Protein AF-A0A2A5DDW7-F1 (afdb_monomer)

Solvent-accessible surface area (backbone atoms only — not comparable to full-atom values): 18121 Å² total; per-residue (Å²): 129,94,77,64,50,71,86,30,52,51,72,43,66,46,56,64,68,52,56,53,50,48,27,57,72,72,72,47,69,81,71,49,68,63,53,46,51,47,36,28,59,18,16,16,24,54,32,70,55,28,31,41,76,41,84,50,100,90,48,75,48,80,44,41,38,48,34,34,64,46,66,84,38,99,85,59,53,62,65,65,48,51,67,64,24,67,91,66,29,70,90,70,63,48,72,59,51,44,78,43,28,32,33,82,86,64,24,35,32,27,36,31,64,37,91,78,62,56,32,22,24,30,43,29,50,65,84,58,85,77,93,73,89,83,91,81,91,58,55,65,92,73,40,95,42,58,41,83,69,26,79,27,53,60,59,44,62,70,62,49,41,67,57,57,62,58,76,77,34,64,54,65,60,36,38,65,69,56,41,49,70,61,52,50,51,41,44,68,62,47,47,59,48,64,44,58,51,100,84,67,43,31,52,39,30,50,16,16,44,54,44,21,54,70,49,47,52,49,34,52,76,62,66,31,68,29,79,68,14,52,57,34,1,50,76,60,58,19,52,69,23,30,43,51,38,59,78,64,64,53,46,89,74,79,68,30,101,45,79,63,33,42,54,58,34,55,29,30,54,54,53,31,47,70,49,41,52,50,41,50,77,71,66,49,71,58,61,52,47,28,76,78,31,31,9,26,58,55,44,40,64,98,47,81,90,33,48,64,42,53,48,53,41,49,76,74,66,37,47,82,37,47,71,80,62,130

Nearest PDB structures (foldseek):
  7z7e-assembly1_B  TM=8.060E-01  e=3.852E-07  synthetic construct
  7b4t-assembly1_A  TM=7.775E-01  e=1.004E-06  synthetic construct
  7tts-assembly1_D  TM=4.498E-01  e=1.413E-04  Homo sapiens
  7e4t-assembly1_A  TM=6.583E-01  e=2.499E-03  Homo sapiens
  8wpn-assembly1_A  TM=6.272E-01  e=2.636E-03  Homo sapiens

Sequence (326 aa):
MYEMAESNISHGSIKESGVNKLASKLKLPKFPNEYTQFLVETNGGIPKNVQFVVELPNEKYEGEIMELFGVLHPEDYSTLKEQNHPEYILDLVPENFLIIGVDGVGSRICINLNKAGYGNIYYSDHEMDVDREDQTSFKIADFDNVFLIADSFKDFFTSLTFYELFKKFPINTICENGDVEKLEKLLEDGLSPNAKDDSASTLAHICASENQIELLALLKKYNASFDGALYNAIYSGCEEAGLYILKNNLEKDLHGPYEGSTWLHMVADKNLVKMGQYLIENGADINEVCEDGLSPLATVDDIEECKEFEALLIKHGAKLINTNWP

pLDDT: mean 81.17, std 15.15, range [37.81, 98.44]

Mean predicted aligned error: 14.38 Å

Radius of gyration: 26.24 Å; Cα contacts (8 Å, |Δi|>4): 567; chains: 1; bounding box: 71×33×78 Å

Structure (mmCIF, N/CA/C/O backbone):
data_AF-A0A2A5DDW7-F1
#
_entry.id   AF-A0A2A5DDW7-F1
#
loop_
_atom_site.group_PDB
_atom_site.id
_atom_site.type_symbol
_atom_site.label_atom_id
_atom_site.label_alt_id
_atom_site.label_comp_id
_atom_site.label_asym_id
_atom_site.label_entity_id
_atom_site.label_seq_id
_atom_site.pdbx_PDB_ins_code
_atom_site.Cartn_x
_atom_site.Cartn_y
_atom_site.Cartn_z
_atom_site.occupancy
_atom_site.B_iso_or_equiv
_atom_site.auth_seq_id
_atom_site.auth_comp_id
_atom_site.auth_asym_id
_atom_site.auth_atom_id
_atom_site.pdbx_PDB_model_num
ATOM 1 N N . MET A 1 1 ? -6.400 -10.790 14.338 1.00 39.84 1 MET A N 1
ATOM 2 C CA . MET A 1 1 ? -6.044 -10.450 15.723 1.00 39.84 1 MET A CA 1
ATOM 3 C C . MET A 1 1 ? -5.874 -8.952 15.741 1.00 39.84 1 MET A C 1
ATOM 5 O O . MET A 1 1 ? -5.108 -8.463 14.918 1.00 39.84 1 MET A O 1
ATOM 9 N N . TYR A 1 2 ? -6.640 -8.236 16.562 1.00 43.19 2 TYR A N 1
ATOM 10 C CA . TYR A 1 2 ? -6.475 -6.797 16.765 1.00 43.19 2 TYR A CA 1
ATOM 11 C C . TYR A 1 2 ? -5.273 -6.591 17.704 1.00 43.19 2 TYR A C 1
ATOM 13 O O . TYR A 1 2 ? -5.417 -6.108 18.823 1.00 43.19 2 TYR A O 1
ATOM 21 N N . GLU A 1 3 ? -4.093 -7.073 17.289 1.00 37.81 3 GLU A N 1
ATOM 22 C CA . GLU A 1 3 ? -2.870 -7.048 18.095 1.00 37.81 3 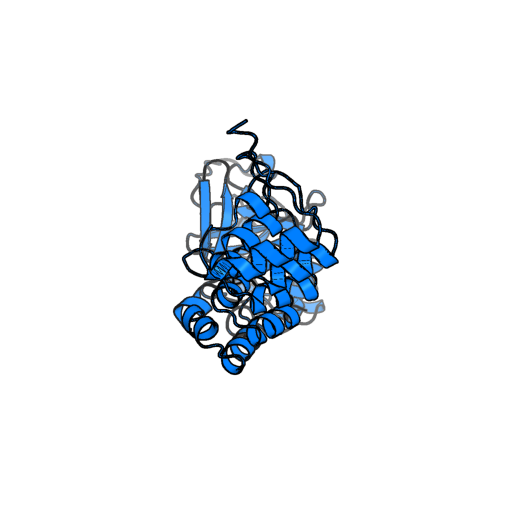GLU A CA 1
ATOM 23 C C . 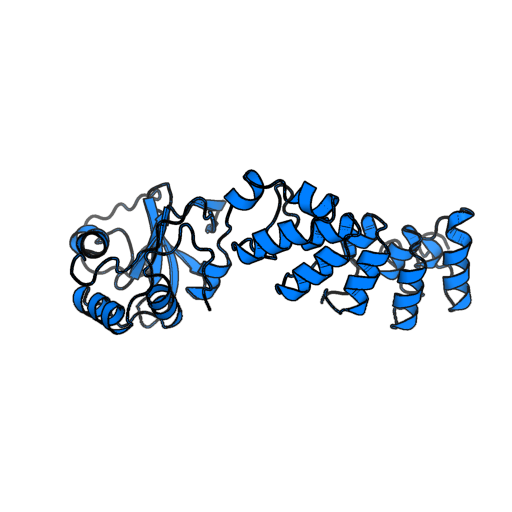GLU A 1 3 ? -2.450 -5.600 18.362 1.00 37.81 3 GLU A C 1
ATOM 25 O O . GLU A 1 3 ? -1.895 -4.914 17.512 1.00 37.81 3 GLU A O 1
ATOM 30 N N . MET A 1 4 ? -2.822 -5.152 19.559 1.00 42.09 4 MET A N 1
ATOM 31 C CA . MET A 1 4 ? -2.230 -4.124 20.406 1.00 42.09 4 MET A CA 1
ATOM 32 C C . MET A 1 4 ? -1.310 -3.086 19.736 1.00 42.09 4 MET A C 1
ATOM 34 O O . MET A 1 4 ? -0.159 -2.932 20.131 1.00 42.09 4 MET A O 1
ATOM 38 N N . ALA A 1 5 ? -1.877 -2.228 18.881 1.00 41.12 5 ALA A N 1
ATOM 39 C CA . ALA A 1 5 ? -1.401 -0.848 18.688 1.00 41.12 5 ALA A CA 1
ATOM 40 C C . ALA A 1 5 ? -1.748 0.015 19.931 1.00 41.12 5 ALA A C 1
ATOM 42 O O . ALA A 1 5 ? -2.362 1.086 19.862 1.00 41.12 5 ALA A O 1
ATOM 43 N N . GLU A 1 6 ? -1.454 -0.529 21.116 1.00 47.59 6 GLU A N 1
ATOM 44 C CA . GLU A 1 6 ? -1.858 -0.006 22.411 1.00 47.59 6 GLU A CA 1
ATOM 45 C C . GLU A 1 6 ? -0.976 1.169 22.818 1.00 47.59 6 GLU A C 1
ATOM 47 O O . GLU A 1 6 ? 0.083 1.041 23.427 1.00 47.59 6 GLU A O 1
ATOM 52 N N . SER A 1 7 ? -1.527 2.358 22.604 1.00 48.38 7 SER A N 1
ATOM 53 C CA . SER A 1 7 ? -1.600 3.291 23.730 1.00 48.38 7 SER A CA 1
ATOM 54 C C . SER A 1 7 ? -2.930 4.038 23.862 1.00 48.38 7 SER A C 1
ATOM 56 O O . SER A 1 7 ? -3.114 4.686 24.888 1.00 48.38 7 SER A O 1
ATOM 58 N N . ASN A 1 8 ? -3.881 3.937 22.911 1.00 58.03 8 ASN A N 1
ATOM 59 C CA . ASN A 1 8 ? -5.121 4.735 22.979 1.00 58.03 8 ASN A CA 1
ATOM 60 C C . ASN A 1 8 ? -6.449 4.026 22.590 1.00 58.03 8 ASN A C 1
ATOM 62 O O . ASN A 1 8 ? -7.496 4.599 22.846 1.00 58.03 8 ASN A O 1
ATOM 66 N N . ILE A 1 9 ? -6.485 2.801 22.035 1.00 64.38 9 ILE A N 1
ATOM 67 C CA . ILE A 1 9 ? -7.760 2.129 21.623 1.00 64.38 9 ILE A CA 1
ATOM 68 C C . ILE A 1 9 ? -8.105 0.903 22.490 1.00 64.38 9 ILE A C 1
ATOM 70 O O . ILE A 1 9 ? -8.805 -0.004 22.060 1.00 64.38 9 ILE A O 1
ATOM 74 N N . SER A 1 10 ? -7.597 0.831 23.717 1.00 75.38 10 SER A N 1
ATOM 75 C CA . SER A 1 10 ? -7.852 -0.319 24.587 1.00 75.38 10 SER A CA 1
ATOM 76 C C . SER A 1 10 ? -8.036 0.125 26.026 1.00 75.38 10 SER A C 1
ATOM 78 O O . SER A 1 10 ? -7.189 0.817 26.593 1.00 75.38 10 SER A O 1
ATOM 80 N N . HIS A 1 11 ? -9.137 -0.307 26.627 1.00 74.62 11 HIS A N 1
ATOM 81 C CA . HIS A 1 11 ? -9.336 -0.334 28.071 1.00 74.62 11 HIS A CA 1
ATOM 82 C C . HIS A 1 11 ? -8.985 -1.715 28.664 1.00 74.62 11 HIS A C 1
ATOM 84 O O . HIS A 1 11 ? -9.283 -1.980 29.832 1.00 74.62 11 HIS A O 1
ATOM 90 N N . GLY A 1 12 ? -8.354 -2.591 27.873 1.00 74.75 12 GLY A N 1
ATOM 91 C CA . GLY A 1 12 ? -7.954 -3.951 28.230 1.00 74.75 12 GLY A CA 1
ATOM 92 C C . GLY A 1 12 ? -8.968 -5.015 27.805 1.00 74.75 12 GLY A C 1
ATOM 93 O O . GLY A 1 12 ? -10.080 -4.715 27.407 1.00 74.75 12 GLY A O 1
ATOM 94 N N . SER A 1 13 ? -8.614 -6.294 27.909 1.00 81.69 13 SER A N 1
ATOM 95 C CA . SER A 1 13 ? -9.517 -7.375 27.481 1.00 81.69 13 SER A CA 1
ATOM 96 C C . SER A 1 13 ? -10.664 -7.641 28.463 1.00 81.69 13 SER A C 1
ATOM 98 O O . SER A 1 13 ? -10.533 -7.504 29.685 1.00 81.69 13 SER A O 1
ATOM 100 N N . ILE A 1 14 ? -11.799 -8.105 27.935 1.00 85.44 14 ILE A N 1
ATOM 101 C CA . ILE A 1 14 ? -12.940 -8.578 28.728 1.00 85.44 14 ILE A CA 1
ATOM 102 C C . ILE A 1 14 ? -13.443 -9.932 28.232 1.00 85.44 14 ILE A C 1
ATOM 104 O O . ILE A 1 14 ? -13.227 -10.350 27.101 1.00 85.44 14 ILE A O 1
ATOM 108 N N . LYS A 1 15 ? -14.173 -10.646 29.092 1.00 87.25 15 LYS A N 1
ATOM 109 C CA . LYS A 1 15 ? -14.802 -11.912 28.699 1.00 87.25 15 LYS A CA 1
ATOM 110 C C . LYS A 1 15 ? -15.998 -11.656 27.789 1.00 87.25 15 LYS A C 1
ATOM 112 O O . LYS A 1 15 ? -16.797 -10.759 28.049 1.00 87.25 15 LYS A O 1
ATOM 117 N N . GLU A 1 16 ? -16.216 -12.553 26.832 1.00 88.31 16 GLU A N 1
ATOM 118 C CA . GLU A 1 16 ? -17.394 -12.542 25.953 1.00 88.31 16 GLU A CA 1
ATOM 119 C C . GLU A 1 16 ? -18.721 -12.553 26.740 1.00 88.31 16 GLU A C 1
ATOM 121 O O . GLU A 1 16 ? -19.719 -11.959 26.334 1.00 88.31 16 GLU A O 1
ATOM 126 N N . SER A 1 17 ? -18.751 -13.173 27.926 1.00 86.88 17 SER A N 1
ATOM 127 C CA . SER A 1 17 ? -19.913 -13.116 28.822 1.00 86.88 17 SER A CA 1
ATOM 128 C C . SER A 1 17 ? -20.239 -11.693 29.297 1.00 86.88 17 SER A C 1
ATOM 130 O O . SER A 1 17 ? -21.409 -11.382 29.517 1.00 86.88 17 SER A O 1
ATOM 132 N N . GLY A 1 18 ? -19.236 -10.820 29.417 1.00 83.81 18 GLY A N 1
ATOM 133 C CA . GLY A 1 18 ? -19.402 -9.395 29.703 1.00 83.81 18 GLY A CA 1
ATOM 134 C C . GLY A 1 18 ? -20.065 -8.649 28.546 1.00 83.81 18 GLY A C 1
ATOM 135 O O . GLY A 1 18 ? -21.031 -7.921 28.777 1.00 83.81 18 GLY A O 1
ATOM 136 N N . VAL A 1 19 ? -19.627 -8.910 27.309 1.00 85.50 19 VAL A N 1
ATOM 137 C CA . VAL A 1 19 ? -20.238 -8.351 26.087 1.00 85.50 19 VAL A CA 1
ATOM 138 C C . VAL A 1 19 ? -21.701 -8.794 25.957 1.00 85.50 19 VAL A C 1
ATOM 140 O O . VAL A 1 19 ? -22.600 -7.976 25.774 1.00 85.50 19 VAL A O 1
ATOM 143 N N . ASN A 1 20 ? -21.980 -10.084 26.164 1.00 85.12 20 ASN A N 1
ATOM 144 C CA . ASN A 1 20 ? -23.344 -10.621 26.122 1.00 85.12 20 ASN A CA 1
ATOM 145 C C . ASN A 1 20 ? -24.251 -10.041 27.235 1.00 85.12 20 ASN A C 1
ATOM 147 O O . ASN A 1 20 ? -25.442 -9.797 27.007 1.00 85.12 20 ASN A O 1
ATOM 151 N N . LYS A 1 21 ? -23.705 -9.793 28.439 1.00 82.69 21 LYS A N 1
ATOM 152 C CA . LYS A 1 21 ? -24.421 -9.125 29.546 1.00 82.69 21 LYS A CA 1
ATOM 153 C C . LYS A 1 21 ? -24.790 -7.685 29.172 1.00 82.69 21 LYS A C 1
ATOM 155 O O . LYS A 1 21 ? -25.887 -7.253 29.520 1.00 82.69 21 LYS A O 1
ATOM 160 N N . LEU A 1 22 ? -23.923 -6.969 28.448 1.00 78.31 22 LEU A N 1
ATOM 161 C CA . LEU A 1 22 ? -24.194 -5.615 27.952 1.00 78.31 22 LEU A CA 1
ATOM 162 C C . LEU A 1 22 ? -25.360 -5.598 26.956 1.00 78.31 22 LEU A C 1
ATOM 164 O O . LEU A 1 22 ? -26.339 -4.897 27.205 1.00 78.31 22 LEU A O 1
ATOM 168 N N . ALA A 1 23 ? -25.299 -6.410 25.894 1.00 81.19 23 ALA A N 1
ATOM 169 C CA . ALA A 1 23 ? -26.373 -6.496 24.898 1.00 81.19 23 ALA A CA 1
ATOM 170 C C . ALA A 1 23 ? -27.734 -6.780 25.560 1.00 81.19 23 ALA A C 1
ATOM 172 O O . ALA A 1 23 ? -28.724 -6.093 25.309 1.00 81.19 23 ALA A O 1
ATOM 173 N N . SER A 1 24 ? -27.749 -7.715 26.519 1.00 83.06 24 SER A N 1
ATOM 174 C CA . SER A 1 24 ? -28.947 -8.058 27.296 1.00 83.06 24 SER A CA 1
ATOM 175 C C . SER A 1 24 ? -29.466 -6.890 28.146 1.00 83.06 24 SER A C 1
ATOM 177 O O . SER A 1 24 ? -30.674 -6.671 28.216 1.00 83.06 24 SER A O 1
ATOM 179 N N . LYS A 1 25 ? -28.574 -6.126 28.798 1.00 76.56 25 LYS A N 1
ATOM 180 C CA . LYS A 1 25 ? -28.944 -4.954 29.612 1.00 76.56 25 LYS A CA 1
ATOM 181 C C . LYS A 1 25 ? -29.522 -3.817 28.773 1.00 76.56 25 LYS A C 1
ATOM 183 O O . LYS A 1 25 ? -30.466 -3.172 29.223 1.00 76.56 25 LYS A O 1
ATOM 188 N N . LEU A 1 26 ? -28.981 -3.603 27.576 1.00 75.38 26 LEU A N 1
ATOM 189 C CA . LEU A 1 26 ? -29.477 -2.616 26.614 1.00 75.38 26 LEU A CA 1
ATOM 190 C C . LEU A 1 26 ? -30.735 -3.091 25.869 1.00 75.38 26 LEU A C 1
ATOM 192 O O . LEU A 1 26 ? -31.308 -2.328 25.102 1.00 75.38 26 LEU A O 1
ATOM 196 N N . LYS A 1 27 ? -31.192 -4.331 26.112 1.00 80.56 27 LYS A N 1
ATOM 197 C CA . LYS A 1 27 ? -32.305 -4.976 25.393 1.00 80.56 27 LYS A CA 1
ATOM 198 C C . LYS A 1 27 ? -32.079 -5.030 23.874 1.00 80.56 27 LYS A C 1
ATOM 200 O O . LYS A 1 27 ? -33.033 -5.013 23.104 1.00 80.56 27 LYS A O 1
ATOM 205 N N . LEU A 1 28 ? -30.818 -5.124 23.464 1.00 81.44 28 LEU A N 1
ATOM 206 C CA . LEU A 1 28 ? -30.398 -5.241 22.074 1.00 81.44 28 LEU A CA 1
ATOM 207 C C . LEU A 1 28 ? -30.209 -6.718 21.695 1.00 81.44 28 LEU A C 1
ATOM 209 O O . LEU A 1 28 ? -29.999 -7.567 22.573 1.00 81.44 28 LEU A O 1
ATOM 213 N N . PRO A 1 29 ? -30.261 -7.061 20.394 1.00 87.38 29 PRO A N 1
ATOM 214 C CA . PRO A 1 29 ? -29.805 -8.368 19.941 1.00 87.38 29 PRO A CA 1
ATOM 215 C C . PRO A 1 29 ? -28.310 -8.549 20.244 1.00 87.38 29 PRO A C 1
ATOM 217 O O . PRO A 1 29 ? -27.604 -7.613 20.629 1.00 87.38 29 PRO A O 1
ATOM 220 N N . LYS A 1 30 ? -27.805 -9.771 20.042 1.00 89.62 30 LYS A N 1
ATOM 221 C CA . LYS A 1 30 ? -26.355 -10.003 20.058 1.00 89.62 30 LYS A CA 1
ATOM 222 C C . LYS A 1 30 ? -25.669 -9.047 19.086 1.00 89.62 30 LYS A C 1
ATOM 224 O O . LYS A 1 30 ? -26.252 -8.697 18.059 1.00 89.62 30 LYS A O 1
ATOM 229 N N . PHE A 1 31 ? -24.449 -8.649 19.414 1.00 91.62 31 PHE A N 1
ATOM 230 C CA . PHE A 1 31 ? -23.645 -7.820 18.529 1.00 91.62 31 PHE A CA 1
ATOM 231 C C . PHE A 1 31 ? -23.035 -8.660 17.400 1.00 91.62 31 PHE A C 1
ATOM 233 O O . PHE A 1 31 ? -22.837 -9.865 17.585 1.00 91.62 31 PHE A O 1
ATOM 240 N N . PRO A 1 32 ? -22.718 -8.038 16.251 1.00 94.62 32 PRO A N 1
ATOM 241 C CA . PRO A 1 32 ? -21.975 -8.683 15.176 1.00 94.62 32 PRO A CA 1
ATOM 242 C C . PRO A 1 32 ? -20.676 -9.309 15.686 1.00 94.62 32 PRO A C 1
ATOM 244 O O . PRO A 1 32 ? -20.077 -8.827 16.655 1.00 94.62 32 PRO A O 1
ATOM 247 N N . ASN A 1 33 ? -20.244 -10.399 15.054 1.00 93.06 33 ASN A N 1
ATOM 248 C CA . ASN A 1 33 ? -19.103 -11.183 15.529 1.00 93.06 33 ASN A CA 1
ATOM 249 C C . ASN A 1 33 ? -17.813 -10.356 15.525 1.00 93.06 33 ASN A C 1
ATOM 251 O O . ASN A 1 33 ? -17.052 -10.413 16.487 1.00 93.06 33 ASN A O 1
ATOM 255 N N . GLU A 1 34 ? -17.596 -9.554 14.483 1.00 90.69 34 GLU A N 1
ATOM 256 C CA . GLU A 1 34 ? -16.410 -8.713 14.318 1.00 90.69 34 GLU A CA 1
ATOM 257 C C . GLU A 1 34 ? -16.301 -7.682 15.446 1.00 90.69 34 GLU A C 1
ATOM 259 O O . GLU A 1 34 ? -15.232 -7.516 16.036 1.00 90.69 34 GLU A O 1
ATOM 264 N N . TYR A 1 35 ? -17.420 -7.035 15.784 1.00 91.62 35 TYR A N 1
ATOM 265 C CA . TYR A 1 35 ? -17.479 -6.053 16.866 1.00 91.62 35 TYR A CA 1
ATOM 266 C C . TYR A 1 35 ? -17.404 -6.716 18.249 1.00 91.62 35 TYR A C 1
ATOM 268 O O . TYR A 1 35 ? -16.741 -6.214 19.154 1.00 91.62 35 TYR A O 1
ATOM 276 N N . THR A 1 36 ? -18.017 -7.893 18.411 1.00 91.44 36 THR A N 1
ATOM 277 C CA . THR A 1 36 ? -17.895 -8.699 19.636 1.00 91.44 36 THR A CA 1
ATOM 278 C C . THR A 1 36 ? -16.441 -9.068 19.900 1.00 91.44 36 THR A C 1
ATOM 280 O O . THR A 1 36 ? -15.973 -8.938 21.030 1.00 91.44 36 THR A O 1
ATOM 283 N N . GLN A 1 37 ? -15.718 -9.500 18.866 1.00 89.56 37 GLN A N 1
ATOM 284 C CA . GLN A 1 37 ? -14.309 -9.846 18.975 1.00 89.56 37 GLN A CA 1
ATOM 285 C C . GLN A 1 37 ? -13.460 -8.624 19.338 1.00 89.56 37 GLN A C 1
ATOM 287 O O . GLN A 1 37 ? -12.648 -8.717 20.255 1.00 89.56 37 GLN A O 1
ATOM 292 N N . PHE A 1 38 ? -13.698 -7.478 18.692 1.00 88.44 38 PHE A N 1
ATOM 293 C CA . PHE A 1 38 ? -13.056 -6.217 19.063 1.00 88.44 38 PHE A CA 1
ATOM 294 C C . PHE A 1 38 ? -13.257 -5.905 20.551 1.00 88.44 38 PHE A C 1
ATOM 296 O O . PHE A 1 38 ? -12.283 -5.732 21.271 1.00 88.44 38 PHE A O 1
ATOM 303 N N . LEU A 1 39 ? -14.497 -5.934 21.049 1.00 87.38 39 LEU A N 1
ATOM 304 C CA . LEU A 1 39 ? -14.784 -5.656 22.460 1.00 87.38 39 LEU A CA 1
ATOM 305 C C . LEU A 1 39 ? -14.142 -6.662 23.421 1.00 87.38 39 LEU A C 1
ATOM 307 O O . LEU A 1 39 ? -13.722 -6.269 24.503 1.00 87.38 39 LEU A O 1
ATOM 311 N N . VAL A 1 40 ? -14.073 -7.945 23.061 1.00 87.88 40 VAL A N 1
ATOM 312 C CA . VAL A 1 40 ? -13.381 -8.964 23.870 1.00 87.88 40 VAL A CA 1
ATOM 313 C C . VAL A 1 40 ? -11.892 -8.651 23.989 1.00 87.88 40 VAL A C 1
ATOM 315 O O . VAL A 1 40 ? -11.325 -8.786 25.074 1.00 87.88 40 VAL A O 1
ATOM 318 N N . GLU A 1 41 ? -11.271 -8.230 22.891 1.00 84.44 41 GLU A N 1
ATOM 319 C CA . GLU A 1 41 ? -9.837 -7.959 22.828 1.00 84.44 41 GLU A CA 1
ATOM 320 C C . GLU A 1 41 ? -9.477 -6.618 23.489 1.00 84.44 41 GLU A C 1
ATOM 322 O O . GLU A 1 41 ? -8.519 -6.570 24.258 1.00 84.44 41 GLU A O 1
ATOM 327 N N . THR A 1 42 ? -10.265 -5.562 23.259 1.00 81.31 42 THR A N 1
ATOM 328 C CA . THR A 1 42 ? -9.885 -4.177 23.597 1.00 81.31 42 THR A CA 1
ATOM 329 C C . THR A 1 42 ? -10.752 -3.518 24.660 1.00 81.31 42 THR A C 1
ATOM 331 O O . THR A 1 42 ? -10.324 -2.552 25.287 1.00 81.31 42 THR A O 1
ATOM 334 N N . ASN A 1 43 ? -11.987 -3.996 24.849 1.00 84.81 43 ASN A N 1
ATOM 335 C CA . ASN A 1 43 ? -13.004 -3.321 25.654 1.00 84.81 43 ASN A CA 1
ATOM 336 C C . ASN A 1 43 ? -13.187 -1.842 25.267 1.00 84.81 43 ASN A C 1
ATOM 338 O O . ASN A 1 43 ? -13.383 -0.991 26.139 1.00 84.81 43 ASN A O 1
ATOM 342 N N . GLY A 1 44 ? -13.120 -1.543 23.965 1.00 80.81 44 GLY A N 1
ATOM 343 C CA . GLY A 1 44 ? -13.169 -0.179 23.434 1.00 80.81 44 GLY A CA 1
ATOM 344 C C . GLY A 1 44 ? -11.977 0.676 23.870 1.00 80.81 44 GLY A C 1
ATOM 345 O O . GLY A 1 44 ? -11.004 0.180 24.424 1.00 80.81 44 GLY A O 1
ATOM 346 N N . GLY A 1 45 ? -12.045 1.981 23.633 1.00 77.81 45 GLY A N 1
ATOM 347 C CA . GLY A 1 45 ? -10.959 2.901 23.953 1.00 77.81 45 GLY A CA 1
ATOM 348 C C . GLY A 1 45 ? -11.301 4.354 23.650 1.00 77.81 45 GLY A C 1
ATOM 349 O O . GLY A 1 45 ? -12.327 4.651 23.046 1.00 77.81 45 GLY A O 1
ATOM 350 N N . ILE A 1 46 ? -10.409 5.258 24.040 1.00 73.38 46 ILE A N 1
ATOM 351 C CA . ILE A 1 46 ? -10.455 6.679 23.677 1.00 73.38 46 ILE A CA 1
ATOM 352 C C . ILE A 1 46 ? -9.331 6.903 22.659 1.00 73.38 46 ILE A C 1
ATOM 354 O O . ILE A 1 46 ? -8.232 7.317 23.059 1.00 73.38 46 ILE A O 1
ATOM 358 N N . PRO A 1 47 ? -9.543 6.528 21.376 1.00 71.38 47 PRO A N 1
ATOM 359 C CA . PRO A 1 47 ? -8.569 6.772 20.324 1.00 71.38 47 PRO A CA 1
ATOM 360 C C . PRO A 1 47 ? -8.079 8.216 20.383 1.00 71.38 47 PRO A C 1
ATOM 362 O O . PRO A 1 47 ? -8.852 9.142 20.594 1.00 71.38 47 PRO A O 1
ATOM 365 N N . LYS A 1 48 ? -6.775 8.408 20.195 1.00 63.12 48 LYS A N 1
ATOM 366 C CA . LYS A 1 48 ? -6.205 9.743 20.023 1.00 63.12 48 LYS A CA 1
ATOM 367 C C . LYS A 1 48 ? -5.725 9.868 18.597 1.00 63.12 48 LYS A C 1
ATOM 369 O O . LYS A 1 48 ? -4.880 9.063 18.196 1.00 63.12 48 LYS A O 1
ATOM 374 N N . ASN A 1 49 ? -6.194 10.891 17.888 1.00 62.03 49 ASN A N 1
ATOM 375 C CA . ASN A 1 49 ? -5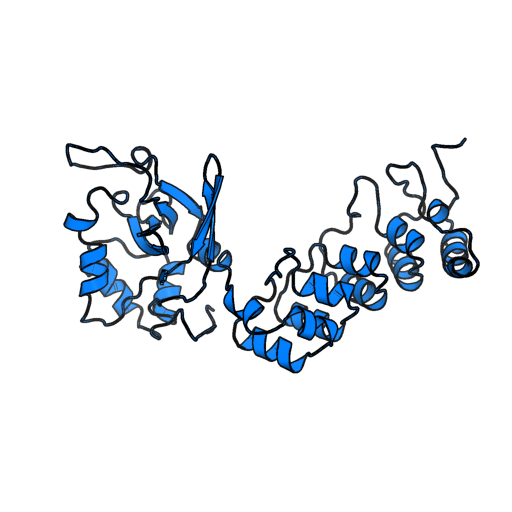.751 11.219 16.537 1.00 62.03 49 ASN A CA 1
ATOM 376 C C . ASN A 1 49 ? -5.994 10.073 15.548 1.00 62.03 49 ASN A C 1
ATOM 378 O O . ASN A 1 49 ? -5.144 9.752 14.712 1.00 62.03 49 ASN A O 1
ATOM 382 N N . VAL A 1 50 ? -7.146 9.423 15.702 1.00 71.75 50 VAL A N 1
ATOM 383 C CA . VAL A 1 50 ? -7.637 8.407 14.776 1.00 71.75 50 VAL A CA 1
ATOM 384 C C . VAL A 1 50 ? -8.649 9.080 13.880 1.00 71.75 50 VAL A C 1
ATOM 386 O O . VAL A 1 50 ? -9.698 9.501 14.350 1.00 71.75 50 VAL A O 1
ATOM 389 N N . GLN A 1 51 ? -8.328 9.210 12.606 1.00 75.12 51 GLN A N 1
ATOM 390 C CA . GLN A 1 51 ? -9.190 9.842 11.629 1.00 75.12 51 GLN A CA 1
ATOM 391 C C . GLN A 1 51 ? -9.957 8.800 10.821 1.00 75.12 51 GLN A C 1
ATOM 393 O O . GLN A 1 51 ? -9.538 7.651 10.661 1.00 75.12 51 GLN A O 1
ATOM 398 N N . PHE A 1 52 ? -11.102 9.222 10.311 1.00 77.88 52 PHE A N 1
ATOM 399 C CA . PHE A 1 52 ? -11.907 8.482 9.359 1.00 77.88 52 PHE A CA 1
ATOM 400 C C . PHE A 1 52 ? -12.354 9.428 8.252 1.00 77.88 52 PHE A C 1
ATOM 402 O O . PHE A 1 52 ? -12.444 10.643 8.433 1.00 77.88 52 PHE A O 1
ATOM 409 N N . VAL A 1 53 ? -12.626 8.845 7.095 1.00 74.75 53 VAL A N 1
ATOM 410 C CA . VAL A 1 53 ? -13.109 9.557 5.921 1.00 74.75 53 VAL A CA 1
ATOM 411 C C . VAL A 1 53 ? -14.502 9.049 5.601 1.00 74.75 53 VAL A C 1
ATOM 413 O O . VAL A 1 53 ? -14.717 7.839 5.556 1.00 74.75 53 VAL A O 1
ATOM 416 N N . VAL A 1 54 ? -15.423 9.970 5.339 1.00 76.94 54 VAL A N 1
ATOM 417 C CA . VAL A 1 54 ? -16.773 9.670 4.869 1.00 76.94 54 VAL A CA 1
ATOM 418 C C . VAL A 1 54 ? -17.008 10.371 3.540 1.00 76.94 54 VAL A C 1
ATOM 420 O O . VAL A 1 54 ? -16.802 11.577 3.418 1.00 76.94 54 VAL A O 1
ATOM 423 N N . GLU A 1 55 ? -17.459 9.616 2.543 1.00 75.81 55 GLU A N 1
ATOM 424 C CA . GLU A 1 55 ? -17.981 10.180 1.300 1.00 75.81 55 GLU A CA 1
ATOM 425 C C . GLU A 1 55 ? -19.464 10.512 1.495 1.00 75.81 55 GLU A C 1
ATOM 427 O O . GLU A 1 55 ? -20.318 9.626 1.541 1.00 75.81 55 GLU A O 1
ATOM 432 N N . LEU A 1 56 ? -19.766 11.800 1.654 1.00 76.19 56 LEU A N 1
ATOM 433 C CA . LEU A 1 56 ? -21.125 12.326 1.713 1.00 76.19 56 LEU A CA 1
ATOM 434 C C . LEU A 1 56 ? -21.592 12.697 0.291 1.00 76.19 56 LEU A C 1
ATOM 436 O O . LEU A 1 56 ? -20.764 12.900 -0.599 1.00 76.19 56 LEU A O 1
ATOM 440 N N . PRO A 1 57 ? -22.908 12.834 0.034 1.00 73.19 57 PRO A N 1
ATOM 441 C CA . PRO A 1 57 ? -23.429 13.066 -1.318 1.00 73.19 57 PRO A CA 1
ATOM 442 C C . PRO A 1 57 ? -22.829 14.267 -2.068 1.00 73.19 57 PRO A C 1
ATOM 444 O O . PRO A 1 57 ? -22.793 14.252 -3.297 1.00 73.19 57 PRO A O 1
ATOM 447 N N . ASN A 1 58 ? -22.380 15.301 -1.349 1.00 74.81 58 ASN A N 1
ATOM 448 C CA . ASN A 1 58 ? -21.867 16.545 -1.935 1.00 74.81 58 ASN A CA 1
ATOM 449 C C . ASN A 1 58 ? -20.432 16.886 -1.513 1.00 74.81 58 ASN A C 1
ATOM 451 O O . ASN A 1 58 ? -19.865 17.846 -2.034 1.00 74.81 58 ASN A O 1
ATOM 455 N N . GLU A 1 59 ? -19.848 16.142 -0.575 1.00 78.31 59 GLU A N 1
ATOM 456 C CA . GLU A 1 59 ? -18.529 16.447 -0.030 1.00 78.31 59 GLU A CA 1
ATOM 457 C C . GLU A 1 59 ? -17.861 15.221 0.586 1.00 78.31 59 GLU A C 1
ATOM 459 O O . GLU A 1 59 ? -18.483 14.193 0.837 1.00 78.31 59 GLU A O 1
ATOM 464 N N . LYS A 1 60 ? -16.564 15.345 0.844 1.00 78.44 60 LYS A N 1
ATOM 465 C CA . LYS A 1 60 ? -15.798 14.367 1.605 1.00 78.44 60 LYS A CA 1
ATOM 466 C C . LYS A 1 60 ? -15.572 14.948 2.996 1.00 78.44 60 LYS A C 1
ATOM 468 O O . LYS A 1 60 ? -14.933 15.991 3.113 1.00 78.44 60 LYS A O 1
ATOM 473 N N . TYR A 1 61 ? -16.080 14.276 4.021 1.00 79.62 61 TYR A N 1
ATOM 474 C CA . TYR A 1 61 ? -15.852 14.648 5.411 1.00 79.62 61 TYR A CA 1
ATOM 475 C C . TYR A 1 61 ? -14.674 13.859 5.983 1.00 79.62 61 TYR A C 1
ATOM 477 O O . TYR A 1 61 ? -14.577 12.642 5.804 1.00 79.62 61 TYR A O 1
ATOM 485 N N . GLU A 1 62 ? -13.775 14.554 6.673 1.00 79.38 62 GLU A N 1
ATOM 486 C CA . GLU A 1 62 ? -12.656 13.959 7.399 1.00 79.38 62 GLU A CA 1
ATOM 487 C C . GLU A 1 62 ? -12.839 14.270 8.886 1.00 79.38 62 GLU A C 1
ATOM 489 O O . GLU A 1 62 ? -12.725 15.420 9.309 1.00 79.38 62 GLU A O 1
ATOM 494 N N . GLY A 1 63 ? -13.167 13.242 9.669 1.00 73.81 63 GLY A N 1
ATOM 495 C CA . GLY A 1 63 ? -13.461 13.362 11.094 1.00 73.81 63 GLY A CA 1
ATOM 496 C C . GLY A 1 63 ? -12.403 12.683 11.955 1.00 73.81 63 GLY A C 1
ATOM 497 O O . GLY A 1 63 ? -11.752 11.732 11.526 1.00 73.81 63 GLY A O 1
ATOM 498 N N . GLU A 1 64 ? -12.244 13.139 13.195 1.00 79.44 64 GLU A N 1
ATOM 499 C CA . GLU A 1 64 ? -11.455 12.443 14.218 1.00 79.44 64 GLU A CA 1
ATOM 500 C C . GLU A 1 64 ? -12.388 11.655 15.135 1.00 79.44 64 GLU A C 1
ATOM 502 O O . GLU A 1 64 ? -13.317 12.226 15.696 1.00 79.44 64 GLU A O 1
ATOM 507 N N . ILE A 1 65 ? -12.126 10.362 15.318 1.00 81.75 65 ILE A N 1
ATOM 508 C CA . ILE A 1 65 ? -12.788 9.533 16.322 1.00 81.75 65 ILE A CA 1
ATOM 509 C C . ILE A 1 65 ? -12.199 9.866 17.683 1.00 81.75 65 ILE A C 1
ATOM 511 O O . ILE A 1 65 ? -11.020 9.622 17.937 1.00 81.75 65 ILE A O 1
ATOM 515 N N . MET A 1 66 ? -13.056 10.353 18.570 1.00 73.44 66 MET A N 1
ATOM 516 C CA . MET A 1 66 ? -12.693 10.698 19.941 1.00 73.44 66 MET A CA 1
ATOM 517 C C . MET A 1 66 ? -12.903 9.526 20.895 1.00 73.44 66 MET A C 1
ATOM 519 O O . MET A 1 66 ? -12.207 9.395 21.897 1.00 73.44 66 MET A O 1
ATOM 523 N N . GLU A 1 67 ? -13.874 8.666 20.597 1.00 76.25 67 GLU A N 1
ATOM 524 C CA . GLU A 1 67 ? -14.243 7.548 21.456 1.00 76.25 67 GLU A CA 1
ATOM 525 C C . GLU A 1 67 ? -14.687 6.351 20.612 1.00 76.25 67 GLU A C 1
ATOM 527 O O . GLU A 1 67 ? -15.489 6.502 19.693 1.00 76.25 67 GLU A O 1
ATOM 532 N N . LEU A 1 68 ? -14.173 5.162 20.938 1.00 77.81 68 LEU A N 1
ATOM 533 C CA . LEU A 1 68 ? -14.701 3.878 20.485 1.00 77.81 68 LEU A CA 1
ATOM 534 C C . LEU A 1 68 ? -15.284 3.159 21.694 1.00 77.81 68 LEU A C 1
ATOM 536 O O . LEU A 1 68 ? -14.562 2.771 22.615 1.00 77.81 68 LEU A O 1
ATOM 540 N N . PHE A 1 69 ? -16.598 2.974 21.702 1.00 73.38 69 PHE A N 1
ATOM 541 C CA . PHE A 1 69 ? -17.287 2.537 22.905 1.00 73.38 69 PHE A CA 1
ATOM 542 C C . PHE A 1 69 ? -16.871 1.143 23.356 1.00 73.38 69 PHE A C 1
ATOM 544 O O . PHE A 1 69 ? -1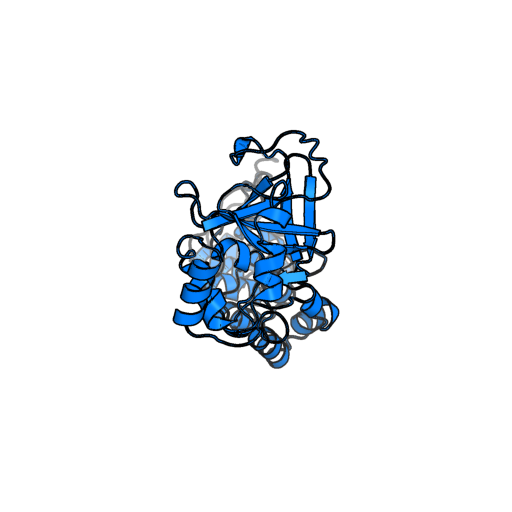6.766 0.198 22.571 1.00 73.38 69 PHE A O 1
ATOM 551 N N . GLY A 1 70 ? -16.653 1.055 24.666 1.00 66.94 70 GLY A N 1
ATOM 552 C CA . GLY A 1 70 ? -16.175 -0.102 25.398 1.00 66.94 70 GLY A CA 1
ATOM 553 C C . GLY A 1 70 ? -17.085 -0.469 26.561 1.00 66.94 70 GLY A C 1
ATOM 554 O O . GLY A 1 70 ? -17.811 0.372 27.075 1.00 66.94 70 GLY A O 1
ATOM 555 N N . VAL A 1 71 ? -17.033 -1.714 27.029 1.00 65.75 71 VAL A N 1
ATOM 556 C CA . VAL A 1 71 ? -17.846 -2.209 28.160 1.00 65.75 71 VAL A CA 1
ATOM 557 C C . VAL A 1 71 ? -17.302 -1.740 29.522 1.00 65.75 71 VAL A C 1
ATOM 559 O O . VAL A 1 71 ? -18.006 -1.903 30.513 1.00 65.75 71 VAL A O 1
ATOM 562 N N . LEU A 1 72 ? -16.091 -1.159 29.558 1.00 54.53 72 LEU A N 1
ATOM 563 C CA . LEU A 1 72 ? -15.349 -0.479 30.642 1.00 54.53 72 LEU A CA 1
ATOM 564 C C . LEU A 1 72 ? -15.334 -1.161 32.026 1.00 54.53 72 LEU A C 1
ATOM 566 O O . LEU A 1 72 ? -14.258 -1.488 32.519 1.00 54.53 72 LEU A O 1
ATOM 570 N N . HIS A 1 73 ? -16.478 -1.468 32.634 1.00 56.00 73 HIS A N 1
ATOM 571 C CA . HIS A 1 73 ? -16.578 -2.346 33.795 1.00 56.00 73 HIS A CA 1
ATOM 572 C C . HIS A 1 73 ? -17.949 -3.062 33.838 1.00 56.00 73 HIS A C 1
ATOM 574 O O . HIS A 1 73 ? -18.980 -2.407 33.692 1.00 56.00 73 HIS A O 1
ATOM 580 N N . PRO A 1 74 ? -18.037 -4.378 34.145 1.00 50.91 74 PRO A N 1
ATOM 581 C CA . PRO A 1 74 ? -19.300 -5.136 34.183 1.00 50.91 74 PRO A CA 1
ATOM 582 C C . PRO A 1 74 ? -20.329 -4.694 35.231 1.00 50.91 74 PRO A C 1
ATOM 584 O O . PRO A 1 74 ? -21.333 -5.391 35.403 1.00 50.91 74 PRO A O 1
ATOM 587 N N . GLU A 1 75 ? -20.059 -3.616 35.963 1.00 52.38 75 GLU A N 1
ATOM 588 C CA . GLU A 1 75 ? -20.926 -3.013 36.978 1.00 52.38 75 GLU A CA 1
ATOM 589 C C . GLU A 1 75 ? -21.081 -1.491 36.801 1.00 52.38 75 GLU A C 1
ATOM 591 O O . GLU A 1 75 ? -21.967 -0.916 37.425 1.00 52.38 75 GLU A O 1
ATOM 596 N N . ASP A 1 76 ? -20.309 -0.856 35.909 1.00 52.38 76 ASP A N 1
ATOM 597 C CA . ASP A 1 76 ? -20.321 0.594 35.678 1.00 52.38 76 ASP A CA 1
ATOM 598 C C . ASP A 1 76 ? -20.718 0.860 34.217 1.00 52.38 76 ASP A C 1
ATOM 600 O O . ASP A 1 76 ? -19.903 1.081 33.329 1.00 52.38 76 ASP A O 1
ATOM 604 N N . TYR A 1 77 ? -22.016 0.694 33.953 1.00 52.59 77 TYR A N 1
ATOM 605 C CA . TYR A 1 77 ? -22.620 0.809 32.617 1.00 52.59 77 TYR A CA 1
ATOM 606 C C . TYR A 1 77 ? -23.158 2.214 32.323 1.00 52.59 77 TYR A C 1
ATOM 608 O O . TYR A 1 77 ? -23.912 2.373 31.366 1.00 52.59 77 TYR A O 1
ATOM 616 N N . SER A 1 78 ? -22.882 3.191 33.187 1.00 50.09 78 SER A N 1
ATOM 617 C CA . SER A 1 78 ? -23.516 4.514 33.167 1.00 50.09 78 SER A CA 1
ATOM 618 C C . SER A 1 78 ? -23.338 5.206 31.819 1.00 50.09 78 SER A C 1
ATOM 620 O O . SER A 1 78 ? -24.336 5.553 31.204 1.00 50.09 78 SER A O 1
ATOM 622 N N . THR A 1 79 ? -22.120 5.263 31.280 1.00 52.00 79 THR A N 1
ATOM 623 C CA . THR A 1 79 ? -21.815 5.968 30.022 1.00 52.00 79 THR A CA 1
ATOM 624 C C . THR A 1 79 ? -22.532 5.378 28.804 1.00 52.00 79 THR A C 1
ATOM 626 O O . THR A 1 79 ? -23.284 6.080 28.134 1.00 52.00 79 THR A O 1
ATOM 629 N N . LEU A 1 80 ? -22.395 4.069 28.562 1.00 54.72 80 LEU A N 1
ATOM 630 C CA . LEU A 1 80 ? -23.067 3.372 27.455 1.00 54.72 80 LEU A CA 1
ATOM 631 C C . LEU A 1 80 ? -24.589 3.383 27.597 1.00 54.72 80 LEU A C 1
ATOM 633 O O . LEU A 1 80 ? -25.296 3.508 26.603 1.00 54.72 80 LEU A O 1
ATOM 637 N N . LYS A 1 81 ? -25.104 3.225 28.822 1.00 56.19 81 LYS A N 1
ATOM 638 C CA . LYS A 1 81 ? -26.545 3.240 29.083 1.00 56.19 81 LYS A CA 1
ATOM 639 C C . LYS A 1 81 ? -27.128 4.639 28.934 1.00 56.19 81 LYS A C 1
ATOM 641 O O . LYS A 1 81 ? -28.275 4.722 28.531 1.00 56.19 81 LYS A O 1
ATOM 646 N N . GLU A 1 82 ? -26.396 5.694 29.280 1.00 59.38 82 GLU A N 1
ATOM 647 C CA . GLU A 1 82 ? -26.828 7.087 29.126 1.00 59.38 82 GLU A CA 1
ATOM 648 C C . GLU A 1 82 ? -26.788 7.503 27.656 1.00 59.38 82 GLU A C 1
ATOM 650 O O . GLU A 1 82 ? -27.801 7.941 27.123 1.00 59.38 82 GLU A O 1
ATOM 655 N N . GLN A 1 83 ? -25.672 7.265 26.965 1.00 59.19 83 GLN A N 1
ATOM 656 C CA . GLN A 1 83 ? -25.538 7.577 25.538 1.00 59.19 83 GLN A CA 1
ATOM 657 C C . GLN A 1 83 ? -26.428 6.711 24.656 1.00 59.19 83 GLN A C 1
ATOM 659 O O . GLN A 1 83 ? -26.842 7.169 23.598 1.00 59.19 83 GLN A O 1
ATOM 664 N N . ASN A 1 84 ? -26.716 5.474 25.086 1.00 61.25 84 ASN A N 1
ATOM 665 C CA . ASN A 1 84 ? -27.647 4.588 24.403 1.00 61.25 84 ASN A CA 1
ATOM 666 C C . ASN A 1 84 ? -28.986 4.402 25.143 1.00 61.25 84 ASN A C 1
ATOM 668 O O . ASN A 1 84 ? -29.661 3.380 24.974 1.00 61.25 84 ASN A O 1
ATOM 672 N N . HIS A 1 85 ? -29.394 5.366 25.974 1.00 60.91 85 HIS A N 1
ATOM 673 C CA . HIS A 1 85 ? -30.717 5.311 26.588 1.00 60.91 85 HIS A CA 1
ATOM 674 C C . HIS A 1 85 ? -31.765 5.660 25.532 1.00 60.91 85 HIS A C 1
ATOM 676 O O . HIS A 1 85 ? -31.593 6.665 24.843 1.00 60.91 85 HIS A O 1
ATOM 682 N N . PRO A 1 86 ? -32.892 4.933 25.453 1.00 56.44 86 PRO A N 1
ATOM 683 C CA . PRO A 1 86 ? -33.973 5.289 24.541 1.00 56.44 86 PRO A CA 1
ATOM 684 C C . PRO A 1 86 ? -34.385 6.760 24.677 1.00 56.44 86 PRO A C 1
ATOM 686 O O . PRO A 1 86 ? -34.527 7.434 23.675 1.00 56.44 86 PRO A O 1
ATOM 689 N N . GLU A 1 87 ? -34.459 7.291 25.901 1.00 56.16 87 GLU A N 1
ATOM 690 C CA . GLU A 1 87 ? -34.842 8.691 26.167 1.00 56.16 87 GLU A CA 1
ATOM 691 C C . GLU A 1 87 ? -33.829 9.745 25.675 1.00 56.16 87 GLU A C 1
ATOM 693 O O . GLU A 1 87 ? -34.205 10.904 25.549 1.00 56.16 87 GLU A O 1
ATOM 698 N N . TYR A 1 88 ? -32.573 9.364 25.409 1.00 53.56 88 TYR A N 1
ATOM 699 C CA . TYR A 1 88 ? -31.507 10.269 24.949 1.00 53.56 88 TYR A CA 1
ATOM 700 C C . TYR A 1 88 ? -31.081 10.027 23.490 1.00 53.56 88 TYR A C 1
ATOM 702 O O . TYR A 1 88 ? -30.431 10.891 22.912 1.00 53.56 88 TYR A O 1
ATOM 710 N N . ILE A 1 89 ? -31.428 8.872 22.900 1.00 59.66 89 ILE A N 1
ATOM 711 C CA . ILE A 1 89 ? -31.194 8.572 21.476 1.00 59.66 89 ILE A CA 1
ATOM 712 C C . ILE A 1 89 ? -32.439 8.785 20.616 1.00 59.66 89 ILE A C 1
ATOM 714 O O . ILE A 1 89 ? -32.302 8.875 19.398 1.00 59.66 89 ILE A O 1
ATOM 718 N N . LEU A 1 90 ? -33.646 8.795 21.202 1.00 53.44 90 LEU A N 1
ATOM 719 C CA . LEU A 1 90 ? -34.867 9.142 20.472 1.00 53.44 90 LEU A CA 1
ATOM 720 C C . LEU A 1 90 ? -34.561 10.429 19.692 1.00 53.44 90 LEU A C 1
ATOM 722 O O . LEU A 1 90 ? -34.272 11.447 20.307 1.00 53.44 90 LEU A O 1
ATOM 726 N N . ASP A 1 91 ? -34.520 10.310 18.361 1.00 59.44 91 ASP A N 1
ATOM 727 C CA . ASP A 1 91 ? -34.243 11.361 17.365 1.00 59.44 91 ASP A CA 1
ATOM 728 C C . ASP A 1 91 ? -32.788 11.504 16.846 1.00 59.44 91 ASP A C 1
ATOM 730 O O . ASP A 1 91 ? -32.577 12.216 15.868 1.00 59.44 91 ASP A O 1
ATOM 734 N N . LEU A 1 92 ? -31.795 10.776 17.382 1.00 64.62 92 LEU A N 1
ATOM 735 C CA . LEU A 1 92 ? -30.392 10.851 16.917 1.00 64.62 92 LEU A CA 1
ATOM 736 C C . LEU A 1 92 ? -29.992 9.764 15.912 1.00 64.62 92 LEU A C 1
ATOM 738 O O . LEU A 1 92 ? -29.241 10.053 14.988 1.00 64.62 92 LEU A O 1
ATOM 742 N N . VAL A 1 93 ? -30.440 8.515 16.090 1.00 75.50 93 VAL A N 1
ATOM 743 C CA . VAL A 1 93 ? -30.099 7.395 15.186 1.00 75.50 93 VAL A CA 1
ATOM 744 C C . VAL A 1 93 ? -31.280 6.427 15.009 1.00 75.50 93 VAL A C 1
ATOM 746 O O . VAL A 1 93 ? -32.170 6.393 15.866 1.00 75.50 93 VAL A O 1
ATOM 749 N N . PRO A 1 94 ? -31.321 5.618 13.927 1.00 77.38 94 PRO A N 1
ATOM 750 C CA . PRO A 1 94 ? -32.430 4.698 13.674 1.00 77.38 94 PRO A CA 1
ATOM 751 C C . PRO A 1 94 ? -32.624 3.642 14.772 1.00 77.38 94 PRO A C 1
ATOM 753 O O . PRO A 1 94 ? -31.700 3.282 15.503 1.00 77.38 94 PRO A O 1
ATOM 756 N N . GLU A 1 95 ? -33.833 3.076 14.857 1.00 78.12 95 GLU A N 1
ATOM 757 C CA . GLU A 1 95 ? -34.128 2.019 15.830 1.00 78.12 95 GLU A CA 1
ATOM 758 C C . GLU A 1 95 ? -33.212 0.797 15.623 1.00 78.12 95 GLU A C 1
ATOM 760 O O . GLU A 1 95 ? -32.927 0.390 14.494 1.00 78.12 95 GLU A O 1
ATOM 765 N N . ASN A 1 96 ? -32.766 0.183 16.725 1.00 80.94 96 ASN A N 1
ATOM 766 C CA . ASN A 1 96 ? -31.809 -0.930 16.739 1.00 80.94 96 ASN A CA 1
ATOM 767 C C . ASN A 1 96 ? -30.466 -0.606 16.065 1.00 80.94 96 ASN A C 1
ATOM 769 O O . ASN A 1 96 ? -29.806 -1.502 15.541 1.00 80.94 96 ASN A O 1
ATOM 773 N N . PHE A 1 97 ? -30.041 0.653 16.081 1.00 86.25 97 PHE A N 1
ATOM 774 C CA . PHE A 1 97 ? -28.643 1.007 15.876 1.00 86.25 97 PHE A CA 1
ATOM 775 C C . PHE A 1 97 ? -27.963 1.120 17.238 1.00 86.25 97 PHE A C 1
ATOM 777 O O . PHE A 1 97 ? -28.569 1.551 18.217 1.00 86.25 97 PHE A O 1
ATOM 784 N N . LEU A 1 98 ? -26.705 0.700 17.306 1.00 87.38 98 LEU A N 1
ATOM 785 C CA . LEU A 1 98 ? -25.857 0.904 18.474 1.00 87.38 98 LEU A CA 1
ATOM 786 C C . LEU A 1 98 ? -24.799 1.941 18.117 1.00 87.38 98 LEU A C 1
ATOM 788 O O . LEU A 1 98 ? -24.071 1.764 17.143 1.00 87.38 98 LEU A O 1
ATOM 792 N N . ILE A 1 99 ? -24.693 3.001 18.912 1.00 86.44 99 ILE A N 1
ATOM 793 C CA . ILE A 1 99 ? -23.617 3.976 18.761 1.00 86.44 99 ILE A CA 1
ATOM 794 C C . ILE A 1 99 ? -22.327 3.325 19.277 1.00 86.44 99 ILE A C 1
ATOM 796 O O . ILE A 1 99 ? -22.257 2.895 20.429 1.00 86.44 99 ILE A O 1
ATOM 800 N N . ILE A 1 100 ? -21.315 3.244 18.413 1.00 87.56 100 ILE A N 1
ATOM 801 C CA . ILE A 1 100 ? -20.010 2.619 18.677 1.00 87.56 100 ILE A CA 1
ATOM 802 C C . ILE A 1 100 ? -18.847 3.616 18.653 1.00 87.56 100 ILE A C 1
ATOM 804 O O . ILE A 1 100 ? -17.756 3.263 19.092 1.00 87.56 100 ILE A O 1
ATOM 808 N N . GLY A 1 101 ? -19.085 4.857 18.224 1.00 86.69 101 GLY A N 1
ATOM 809 C CA . GLY A 1 101 ? -18.124 5.939 18.391 1.00 86.69 101 GLY A CA 1
ATOM 810 C C . GLY A 1 101 ? -18.709 7.333 18.201 1.00 86.69 101 GLY A C 1
ATOM 811 O O . GLY A 1 101 ? -19.866 7.491 17.798 1.00 86.69 101 GLY A O 1
ATOM 812 N N . VAL A 1 102 ? -17.899 8.338 18.524 1.00 82.25 102 VAL A N 1
ATOM 813 C CA . VAL A 1 102 ? -18.237 9.767 18.426 1.00 82.25 102 VAL A CA 1
ATOM 814 C C . VAL A 1 102 ? -17.051 10.508 17.845 1.00 82.25 102 VAL A C 1
ATOM 816 O O . VAL A 1 102 ? -15.911 10.215 18.219 1.00 82.25 102 VAL A O 1
ATOM 819 N N . ASP A 1 103 ? -17.321 11.456 16.956 1.00 82.69 103 ASP A N 1
ATOM 820 C CA . ASP A 1 103 ? -16.289 12.339 16.431 1.00 82.69 103 ASP A CA 1
ATOM 821 C C . ASP A 1 103 ? -16.137 13.644 17.238 1.00 82.69 103 ASP A C 1
ATOM 823 O O . ASP A 1 103 ? -16.851 13.891 18.214 1.00 82.69 103 ASP A O 1
ATOM 827 N N . GLY A 1 104 ? -15.163 14.475 16.859 1.00 70.56 104 GLY A N 1
ATOM 828 C CA . GLY A 1 104 ? -14.849 15.733 17.546 1.00 70.56 104 GLY A CA 1
ATOM 829 C C . GLY A 1 104 ? -15.954 16.796 17.527 1.00 70.56 104 GLY A C 1
ATOM 830 O O . GLY A 1 104 ? -15.906 17.718 18.343 1.00 70.56 104 GLY A O 1
ATOM 831 N N . VAL A 1 105 ? -16.946 16.671 16.640 1.00 72.50 105 VAL A N 1
ATOM 832 C CA . VAL A 1 105 ? -18.062 17.625 16.496 1.00 72.50 105 VAL A CA 1
ATOM 833 C C . VAL A 1 105 ? -19.385 17.079 17.041 1.00 72.50 105 VAL A C 1
ATOM 835 O O . VAL A 1 105 ? -20.360 17.817 17.155 1.00 72.50 105 VAL A O 1
ATOM 838 N N . GLY A 1 106 ? -19.407 15.818 17.485 1.00 75.69 106 GLY A N 1
ATOM 839 C CA . GLY A 1 106 ? -20.553 15.194 18.150 1.00 75.69 106 GLY A CA 1
ATOM 840 C C . GLY A 1 106 ? -21.381 14.265 17.261 1.00 75.69 106 GLY A C 1
ATOM 841 O O . GLY A 1 106 ? -22.362 13.686 17.747 1.00 75.69 106 GLY A O 1
ATOM 842 N N . SER A 1 107 ? -20.969 14.069 16.008 1.00 85.19 107 SER A N 1
ATOM 843 C CA . SER A 1 107 ? -21.546 13.091 15.090 1.00 85.19 107 SER A CA 1
ATOM 844 C C . SER A 1 107 ? -21.186 11.668 15.514 1.00 85.19 107 SER A C 1
ATOM 846 O O . SER A 1 107 ? -20.234 11.422 16.265 1.00 85.19 107 SER A O 1
ATOM 848 N N . ARG A 1 108 ? -22.002 10.698 15.093 1.00 88.00 108 ARG A N 1
ATOM 849 C CA . ARG A 1 108 ? -21.992 9.339 15.653 1.00 88.00 108 ARG A CA 1
ATOM 850 C C . ARG A 1 108 ? -21.598 8.300 14.623 1.00 88.00 108 ARG A C 1
ATOM 852 O O . ARG A 1 108 ? -22.106 8.290 13.510 1.00 88.00 108 ARG A O 1
ATOM 859 N N . ILE A 1 109 ? -20.766 7.355 15.041 1.00 90.12 109 ILE A N 1
ATOM 860 C CA . ILE A 1 109 ? -20.499 6.127 14.294 1.00 90.12 109 ILE A CA 1
ATOM 861 C C . ILE A 1 109 ? -21.373 5.035 14.894 1.00 90.12 109 ILE A C 1
ATOM 863 O O . ILE A 1 109 ? -21.327 4.786 16.100 1.00 90.12 109 ILE A O 1
ATOM 867 N N . CYS A 1 110 ? -22.174 4.385 14.060 1.00 91.25 110 CYS A N 1
ATOM 868 C CA . CYS A 1 110 ? -23.237 3.491 14.492 1.00 91.25 110 CYS A CA 1
ATOM 869 C C . CYS A 1 110 ? -23.142 2.142 13.788 1.00 91.25 110 CYS A C 1
ATOM 871 O O . CYS A 1 110 ? -22.860 2.084 12.598 1.00 91.25 110 CYS A O 1
ATOM 873 N N . ILE A 1 111 ? -23.446 1.060 14.499 1.00 93.00 111 ILE A N 1
ATOM 874 C CA . ILE A 1 111 ? -23.593 -0.277 13.925 1.00 93.00 111 ILE A CA 1
ATOM 875 C C . ILE A 1 111 ? -25.074 -0.645 13.837 1.00 93.00 111 ILE A C 1
ATOM 877 O O . ILE A 1 111 ? -25.818 -0.537 14.815 1.00 93.00 111 ILE A O 1
ATOM 881 N N . ASN A 1 112 ? -25.512 -1.088 12.662 1.00 93.00 112 ASN A N 1
ATOM 882 C CA . ASN A 1 112 ? -26.889 -1.508 12.434 1.00 93.00 112 ASN A CA 1
ATOM 883 C C . ASN A 1 112 ? -27.123 -2.917 13.002 1.00 93.00 112 ASN A C 1
ATOM 885 O O . ASN A 1 112 ? -26.464 -3.875 12.597 1.00 93.00 112 ASN A O 1
ATOM 889 N N . LEU A 1 113 ? -28.086 -3.063 13.915 1.00 92.12 113 LEU A N 1
ATOM 890 C CA . LEU A 1 113 ? -28.466 -4.348 14.513 1.00 92.12 113 LEU A CA 1
ATOM 891 C C . LEU A 1 113 ? -29.808 -4.886 13.992 1.00 92.12 113 LEU A C 1
ATOM 893 O O . LEU A 1 113 ? -30.288 -5.924 14.460 1.00 92.12 113 LEU A O 1
ATOM 897 N N . ASN A 1 114 ? -30.418 -4.226 13.006 1.00 89.69 114 ASN A N 1
ATOM 898 C CA . ASN A 1 114 ? -31.593 -4.749 12.319 1.00 89.69 114 ASN A CA 1
ATOM 899 C C . ASN A 1 114 ? -31.217 -5.931 11.423 1.00 89.69 114 ASN A C 1
ATOM 901 O O . ASN A 1 114 ? -30.111 -6.018 10.902 1.00 89.69 114 ASN A O 1
ATOM 905 N N . LYS A 1 115 ? -32.180 -6.830 11.171 1.00 89.12 115 LYS A N 1
ATOM 906 C CA . LYS A 1 115 ? -31.972 -8.002 10.299 1.00 89.12 115 LYS A CA 1
ATOM 907 C C . LYS A 1 115 ? -31.478 -7.618 8.896 1.00 89.12 115 LYS A C 1
ATOM 909 O O . LYS A 1 115 ? -30.698 -8.356 8.303 1.00 89.12 115 LYS A O 1
ATOM 914 N N . ALA A 1 116 ? -31.972 -6.507 8.353 1.00 88.88 116 ALA A N 1
ATOM 915 C CA . ALA A 1 116 ? -31.509 -5.962 7.084 1.00 88.88 116 ALA A CA 1
ATOM 916 C C . ALA A 1 116 ? -30.295 -5.056 7.333 1.00 88.88 116 ALA A C 1
ATOM 918 O O . ALA A 1 116 ? -30.418 -4.077 8.066 1.00 88.88 116 ALA A O 1
ATOM 919 N N . GLY A 1 117 ? -29.150 -5.390 6.730 1.00 89.38 117 GLY A N 1
ATOM 920 C CA . GLY A 1 117 ? -27.893 -4.652 6.908 1.00 89.38 117 GLY A CA 1
ATOM 921 C C . GLY A 1 117 ? -27.237 -4.856 8.278 1.00 89.38 117 GLY A C 1
ATOM 922 O O . GLY A 1 117 ? -26.586 -3.943 8.774 1.00 89.38 117 GLY A O 1
ATOM 923 N N . TYR A 1 118 ? -27.465 -6.007 8.918 1.00 94.81 118 TYR A N 1
ATOM 924 C CA . TYR A 1 118 ? -26.885 -6.340 10.220 1.00 94.81 118 TYR A CA 1
ATOM 925 C C . TYR A 1 118 ? -25.350 -6.295 10.164 1.00 94.81 118 TYR A C 1
ATOM 927 O O . TYR A 1 118 ? -24.745 -7.075 9.433 1.00 94.81 118 TYR A O 1
ATOM 935 N N . GLY A 1 119 ? -24.734 -5.424 10.963 1.00 94.62 119 GLY A N 1
ATOM 936 C CA . GLY A 1 119 ? -23.282 -5.235 11.019 1.00 94.62 119 GLY A CA 1
ATOM 937 C C . GLY A 1 119 ? -22.735 -4.084 10.178 1.00 94.62 119 GLY A C 1
ATOM 938 O O . GLY A 1 119 ? -21.595 -3.684 10.415 1.00 94.62 119 GLY A O 1
ATOM 939 N N . ASN A 1 120 ? -23.541 -3.510 9.284 1.00 95.62 120 ASN A N 1
ATOM 940 C CA . ASN A 1 120 ? -23.165 -2.320 8.528 1.00 95.62 120 ASN A CA 1
ATOM 941 C C . ASN A 1 120 ? -22.889 -1.143 9.472 1.00 95.62 120 ASN A C 1
ATOM 943 O O . ASN A 1 120 ? -23.587 -0.963 10.478 1.00 95.62 120 ASN A O 1
ATOM 947 N N . ILE A 1 121 ? -21.904 -0.327 9.106 1.00 94.00 121 ILE A N 1
ATOM 948 C CA . ILE A 1 121 ? -21.484 0.855 9.851 1.00 94.00 121 ILE A CA 1
ATOM 949 C C . ILE A 1 121 ? -22.013 2.102 9.161 1.00 94.00 121 ILE A C 1
ATOM 951 O O . ILE A 1 121 ? -21.864 2.264 7.951 1.00 94.00 121 ILE A O 1
ATOM 955 N N . TYR A 1 122 ? -22.612 2.984 9.950 1.00 92.31 122 TYR A N 1
ATOM 956 C CA . TYR A 1 122 ? -23.184 4.239 9.496 1.00 92.31 122 TYR A CA 1
ATOM 957 C C . TYR A 1 122 ? -22.568 5.425 10.235 1.00 92.31 122 TYR A C 1
ATOM 959 O O . TYR A 1 122 ? -22.290 5.336 11.431 1.00 92.31 122 TYR A O 1
ATOM 967 N N . TYR A 1 123 ? -22.402 6.536 9.527 1.00 90.19 123 TYR A N 1
ATOM 968 C CA . TYR A 1 123 ? -22.113 7.848 10.090 1.00 90.19 123 TYR A CA 1
ATOM 969 C C . TYR A 1 123 ? -23.419 8.629 10.205 1.00 90.19 123 TYR A C 1
ATOM 971 O O . TYR A 1 123 ? -24.148 8.749 9.224 1.00 90.19 123 TYR A O 1
ATOM 979 N N . SER A 1 124 ? -23.728 9.117 11.400 1.00 88.06 124 SER A N 1
ATOM 980 C CA . SER A 1 124 ? -24.876 9.977 11.665 1.00 88.06 124 SER A CA 1
ATOM 981 C C . SER A 1 124 ? -24.375 11.383 11.937 1.00 88.06 124 SER A C 1
ATOM 983 O O . SER A 1 124 ? -23.778 11.624 12.991 1.00 88.06 124 SER A O 1
ATOM 985 N N . ASP A 1 125 ? -24.617 12.283 10.994 1.00 82.69 125 ASP A N 1
ATOM 986 C CA . ASP A 1 125 ? -24.202 13.677 11.078 1.00 82.69 125 ASP A CA 1
ATOM 987 C C . ASP A 1 125 ? -25.111 14.448 12.047 1.00 82.69 125 ASP A C 1
ATOM 989 O O . ASP A 1 125 ? -26.331 14.483 11.879 1.00 82.69 125 ASP A O 1
ATOM 993 N N . HIS A 1 126 ? -24.521 15.025 13.092 1.00 73.19 126 HIS A N 1
ATOM 994 C CA . HIS A 1 126 ? -25.236 15.801 14.103 1.00 73.19 126 HIS A CA 1
ATOM 995 C C . HIS A 1 126 ? -25.537 17.245 13.651 1.00 73.19 126 HIS A C 1
ATOM 997 O O . HIS A 1 126 ? -26.417 17.879 14.228 1.00 73.19 126 HIS A O 1
ATOM 1003 N N . GLU A 1 127 ? -24.834 17.789 12.650 1.00 66.06 127 GLU A N 1
ATOM 1004 C CA . GLU A 1 127 ? -25.014 19.181 12.200 1.00 66.06 127 GLU A CA 1
ATOM 1005 C C . GLU A 1 127 ? -26.148 19.361 11.177 1.00 66.06 127 GLU A C 1
ATOM 1007 O O . GLU A 1 127 ? -26.597 20.484 10.938 1.00 66.06 127 GLU A O 1
ATOM 1012 N N . MET A 1 128 ? -26.654 18.274 10.590 1.00 62.47 128 MET A N 1
ATOM 1013 C CA . MET A 1 128 ? -27.809 18.327 9.693 1.00 62.47 128 MET A CA 1
ATOM 1014 C C . MET A 1 128 ? -29.114 18.371 10.506 1.00 62.47 128 MET A C 1
ATOM 1016 O O . MET A 1 128 ? -29.497 17.378 11.121 1.00 62.47 128 MET A O 1
ATOM 1020 N N . ASP A 1 129 ? -29.786 19.532 10.501 1.00 53.66 129 ASP A N 1
ATOM 1021 C CA . ASP A 1 129 ? -31.026 19.806 11.247 1.00 53.66 129 ASP A CA 1
ATOM 1022 C C . ASP A 1 129 ? -32.095 18.719 11.049 1.00 53.66 129 ASP A C 1
ATOM 1024 O O . ASP A 1 129 ? -32.514 18.407 9.929 1.00 53.66 129 ASP A O 1
ATOM 1028 N N . VAL A 1 130 ? -32.596 18.193 12.167 1.00 54.44 130 VAL A N 1
ATOM 1029 C CA . VAL A 1 130 ? -33.669 17.201 12.201 1.00 54.44 130 VAL A CA 1
ATOM 1030 C C . VAL A 1 130 ? -34.903 17.832 12.859 1.00 54.44 130 VAL A C 1
ATOM 1032 O O . VAL A 1 130 ? -35.151 17.658 14.048 1.00 54.44 130 VAL A O 1
ATOM 1035 N N . ASP A 1 131 ? -35.687 18.593 12.091 1.00 53.44 131 ASP A N 1
ATOM 1036 C CA . ASP A 1 131 ? -36.972 19.154 12.545 1.00 53.44 131 ASP A CA 1
ATOM 1037 C C . ASP A 1 131 ? -38.001 18.014 12.693 1.00 53.44 131 ASP A C 1
ATOM 1039 O O . ASP A 1 131 ? -38.616 17.587 11.711 1.00 53.44 131 ASP A O 1
ATOM 1043 N N . ARG A 1 132 ? -38.162 17.446 13.898 1.00 58.66 132 ARG A N 1
ATOM 1044 C CA . ARG A 1 132 ? -39.099 16.327 14.129 1.00 58.66 132 ARG A CA 1
ATOM 1045 C C . ARG A 1 132 ? -39.928 16.503 15.390 1.00 58.66 132 ARG A C 1
ATOM 1047 O O . ARG A 1 132 ? -39.592 16.024 16.467 1.00 58.66 132 ARG A O 1
ATOM 1054 N N . GLU A 1 133 ? -41.073 17.155 15.223 1.00 50.88 133 GLU A N 1
ATOM 1055 C CA . GLU A 1 133 ? -42.191 17.007 16.148 1.00 50.88 133 GLU A CA 1
ATOM 1056 C C . GLU A 1 133 ? -42.955 15.711 15.812 1.00 50.88 133 GLU A C 1
ATOM 1058 O O . GLU A 1 133 ? -43.380 15.517 14.675 1.00 50.88 133 GLU A O 1
ATOM 1063 N N . ASP A 1 134 ? -43.159 14.879 16.838 1.00 48.97 134 ASP A N 1
ATOM 1064 C CA . ASP A 1 134 ? -44.005 13.673 16.915 1.00 48.97 134 ASP A CA 1
ATOM 1065 C C . ASP A 1 134 ? -43.269 12.315 16.817 1.00 48.97 134 ASP A C 1
ATOM 1067 O O . ASP A 1 134 ? -42.744 11.896 15.785 1.00 48.97 134 ASP A O 1
ATOM 1071 N N . GLN A 1 135 ? -43.232 11.611 17.955 1.00 53.06 135 GLN A N 1
ATOM 1072 C CA . GLN A 1 135 ? -42.444 10.399 18.182 1.00 53.06 135 GLN A CA 1
ATOM 1073 C C . GLN A 1 135 ? -43.335 9.155 18.127 1.00 53.06 135 GLN A C 1
ATOM 1075 O O . GLN A 1 135 ? -44.210 8.983 18.974 1.00 53.06 135 GLN A O 1
ATOM 1080 N N . THR A 1 136 ? -43.084 8.246 17.177 1.00 52.03 136 THR A N 1
ATOM 1081 C CA . THR A 1 136 ? -43.142 6.778 17.371 1.00 52.03 136 THR A CA 1
ATOM 1082 C C . THR A 1 136 ? -42.718 6.034 16.089 1.00 52.03 136 THR A C 1
ATOM 1084 O O . THR A 1 136 ? -43.498 5.879 15.154 1.00 52.03 136 THR A O 1
ATOM 1087 N N . SER A 1 137 ? -41.492 5.490 16.104 1.00 57.19 137 SER A N 1
ATOM 1088 C CA . SER A 1 137 ? -40.827 4.617 15.105 1.00 57.19 137 SER A CA 1
ATOM 1089 C C . SER A 1 137 ? -40.317 5.270 13.805 1.00 57.19 137 SER A C 1
ATOM 1091 O O . SER A 1 137 ? -41.099 5.711 12.970 1.00 57.19 137 SER A O 1
ATOM 1093 N N . PHE A 1 138 ? -38.990 5.234 13.606 1.00 60.41 138 PHE A N 1
ATOM 1094 C CA . PHE A 1 138 ? -38.298 5.704 12.398 1.00 60.41 138 PHE A CA 1
ATOM 1095 C C . PHE A 1 138 ? -37.472 4.575 11.762 1.00 60.41 138 PHE A C 1
ATOM 1097 O O . PHE A 1 138 ? -36.761 3.838 12.451 1.00 60.41 138 PHE A O 1
ATOM 1104 N N . LYS A 1 139 ? -37.547 4.441 10.437 1.00 61.84 139 LYS A N 1
ATOM 1105 C CA . LYS A 1 139 ? -36.699 3.554 9.624 1.00 61.84 139 LYS A CA 1
ATOM 1106 C C . LYS A 1 139 ? -35.488 4.330 9.106 1.00 61.84 139 LYS A C 1
ATOM 1108 O O . LYS A 1 139 ? -35.527 5.546 9.036 1.00 61.84 139 LYS A O 1
ATOM 1113 N N . ILE A 1 140 ? -34.439 3.630 8.660 1.00 64.75 140 ILE A N 1
ATOM 1114 C CA . ILE A 1 140 ? -33.217 4.256 8.101 1.00 64.75 140 ILE A CA 1
ATOM 1115 C C . ILE A 1 140 ? -33.545 5.281 7.004 1.00 64.75 140 ILE A C 1
ATOM 1117 O O . ILE A 1 140 ? -32.980 6.362 7.004 1.00 64.75 140 ILE A O 1
ATOM 1121 N N . ALA A 1 141 ? -34.488 4.968 6.108 1.00 62.09 141 ALA A N 1
ATOM 1122 C CA . ALA A 1 141 ? -34.892 5.862 5.016 1.00 62.09 141 ALA A CA 1
ATOM 1123 C C . ALA A 1 141 ? -35.547 7.173 5.484 1.00 62.09 141 ALA A C 1
ATOM 1125 O O . ALA A 1 141 ? -35.721 8.075 4.675 1.00 62.09 141 ALA A O 1
ATOM 1126 N N . ASP A 1 142 ? -35.918 7.259 6.761 1.00 68.44 142 ASP A N 1
ATOM 1127 C CA . ASP A 1 142 ? -36.460 8.469 7.356 1.00 68.44 142 ASP A CA 1
ATOM 1128 C C . ASP A 1 142 ? -35.340 9.365 7.901 1.00 68.44 142 ASP A C 1
ATOM 1130 O O . ASP A 1 142 ? -35.651 10.446 8.363 1.00 68.44 142 ASP A O 1
ATOM 1134 N N . PHE A 1 143 ? -34.062 8.959 7.906 1.00 71.62 143 PHE A N 1
ATOM 1135 C CA . PHE A 1 143 ? -32.926 9.761 8.382 1.00 71.62 143 PHE A CA 1
ATOM 1136 C C . PHE A 1 143 ? -32.081 10.273 7.210 1.00 71.62 143 PHE A C 1
ATOM 1138 O O . PHE A 1 143 ? -31.268 9.536 6.657 1.00 71.62 143 PHE A O 1
ATOM 1145 N N . ASP A 1 144 ? -32.236 11.555 6.874 1.00 76.00 144 ASP A N 1
ATOM 1146 C CA . ASP A 1 144 ? -31.482 12.207 5.792 1.00 76.00 144 ASP A CA 1
ATOM 1147 C C . ASP A 1 144 ? -30.006 12.477 6.150 1.00 76.00 144 ASP A C 1
ATOM 1149 O O . ASP A 1 144 ? -29.204 12.803 5.278 1.00 76.00 144 ASP A O 1
ATOM 1153 N N . ASN A 1 145 ? -29.642 12.317 7.425 1.00 80.06 145 ASN A N 1
ATOM 1154 C CA . ASN A 1 145 ? -28.314 12.570 7.986 1.00 80.06 145 ASN A CA 1
ATOM 1155 C C . ASN A 1 145 ? -27.544 11.286 8.355 1.00 80.06 145 ASN A C 1
ATOM 1157 O O . ASN A 1 145 ? -26.528 11.355 9.044 1.00 80.06 145 ASN A O 1
ATOM 1161 N N . VAL A 1 146 ? -28.034 10.109 7.946 1.00 86.44 146 VAL A N 1
ATOM 1162 C CA . VAL A 1 146 ? -27.428 8.809 8.273 1.00 86.44 146 VAL A CA 1
ATOM 1163 C C . VAL A 1 146 ? -26.898 8.143 7.005 1.00 86.44 146 VAL A C 1
ATOM 1165 O O . VAL A 1 146 ? -27.654 7.723 6.131 1.00 86.44 146 VAL A O 1
ATOM 1168 N N . PHE A 1 147 ? -25.579 7.990 6.928 1.00 87.75 147 PHE A N 1
ATOM 1169 C CA . PHE A 1 147 ? -24.856 7.558 5.733 1.00 87.75 147 PHE A CA 1
ATOM 1170 C C . PHE A 1 147 ? -24.163 6.220 5.968 1.00 87.75 147 PHE A C 1
ATOM 1172 O O . PHE A 1 147 ? -23.526 6.030 6.999 1.00 87.75 147 PHE A O 1
ATOM 1179 N N . LEU A 1 148 ? -24.276 5.276 5.030 1.00 90.44 148 LEU A N 1
ATOM 1180 C CA . LEU A 1 148 ? -23.528 4.016 5.082 1.00 90.44 148 LEU A CA 1
ATOM 1181 C C . LEU A 1 148 ? -22.047 4.303 4.807 1.00 90.44 148 LEU A C 1
ATOM 1183 O O . LEU A 1 148 ? -21.728 4.843 3.753 1.00 90.44 148 LEU A O 1
ATOM 1187 N N . ILE A 1 149 ? -21.158 3.915 5.724 1.00 89.75 149 ILE A N 1
ATOM 1188 C CA . ILE A 1 149 ? -19.711 4.177 5.608 1.00 89.75 149 ILE A CA 1
ATOM 1189 C C . ILE A 1 149 ? -18.859 2.909 5.543 1.00 89.75 149 ILE A C 1
ATOM 1191 O O . ILE A 1 149 ? -17.713 2.971 5.113 1.00 89.75 149 ILE A O 1
ATOM 1195 N N . ALA A 1 150 ? -19.400 1.756 5.950 1.00 89.62 150 ALA A N 1
ATOM 1196 C CA . ALA A 1 150 ? -18.763 0.460 5.731 1.00 89.62 150 ALA A CA 1
ATOM 1197 C C . ALA A 1 150 ? -19.775 -0.692 5.802 1.00 89.62 150 ALA A C 1
ATOM 1199 O O . ALA A 1 150 ? -20.754 -0.633 6.551 1.00 89.62 150 ALA A O 1
ATOM 1200 N N . ASP A 1 151 ? -19.498 -1.784 5.092 1.00 92.88 151 ASP A N 1
ATOM 1201 C CA . ASP A 1 151 ? -20.332 -2.993 5.121 1.00 92.88 151 ASP A CA 1
ATOM 1202 C C . ASP A 1 151 ? -20.125 -3.838 6.388 1.00 92.88 151 ASP A C 1
ATOM 1204 O O . ASP A 1 151 ? -20.976 -4.655 6.741 1.00 92.88 151 ASP A O 1
ATOM 1208 N N . SER A 1 152 ? -19.020 -3.631 7.111 1.00 91.88 152 SER A N 1
ATOM 1209 C CA . SER A 1 152 ? -18.737 -4.319 8.370 1.00 91.88 152 SER A CA 1
ATOM 1210 C C . SER A 1 152 ? -17.879 -3.482 9.321 1.00 91.88 152 SER A C 1
ATOM 1212 O O . SER A 1 152 ? -17.158 -2.572 8.907 1.00 91.88 152 SER A O 1
ATOM 1214 N N . PHE A 1 153 ? -17.895 -3.833 10.615 1.00 89.88 153 PHE A N 1
ATOM 1215 C CA . PHE A 1 153 ? -16.997 -3.220 11.604 1.00 89.88 153 PHE A CA 1
ATOM 1216 C C . PHE A 1 153 ? -15.522 -3.409 11.241 1.00 89.88 153 PHE A C 1
ATOM 1218 O O . PHE A 1 153 ? -14.712 -2.520 11.480 1.00 89.88 153 PHE A O 1
ATOM 1225 N N . LYS A 1 154 ? -15.167 -4.559 10.659 1.00 84.44 154 LYS A N 1
ATOM 1226 C CA . LYS A 1 154 ? -13.791 -4.836 10.252 1.00 84.44 154 LYS A CA 1
ATOM 1227 C C . LYS A 1 154 ? -13.344 -3.870 9.156 1.00 84.44 154 LYS A C 1
ATOM 1229 O O . LYS A 1 154 ? -12.268 -3.300 9.293 1.00 84.44 154 LYS A O 1
ATOM 1234 N N . ASP A 1 155 ? -14.168 -3.677 8.127 1.00 80.12 155 ASP A N 1
ATOM 1235 C CA . ASP A 1 155 ? -13.846 -2.782 7.008 1.00 80.12 155 ASP A CA 1
ATOM 1236 C C . ASP A 1 155 ? -13.684 -1.341 7.502 1.00 80.12 155 ASP A C 1
ATOM 1238 O O . ASP A 1 155 ? -12.667 -0.706 7.222 1.00 80.12 155 ASP A O 1
ATOM 1242 N N . PHE A 1 156 ? -14.615 -0.883 8.347 1.00 86.69 156 PHE A N 1
ATOM 1243 C CA . PHE A 1 156 ? -14.523 0.412 9.022 1.00 86.69 156 PHE A CA 1
ATOM 1244 C C . PHE A 1 156 ? -13.245 0.548 9.859 1.00 86.69 156 PHE A C 1
ATOM 1246 O O . PHE A 1 156 ? -12.520 1.528 9.745 1.00 86.69 156 PHE A O 1
ATOM 1253 N N . PHE A 1 157 ? -12.933 -0.440 10.699 1.00 81.44 157 PHE A N 1
ATOM 1254 C CA . PHE A 1 157 ? -11.760 -0.372 11.566 1.00 81.44 157 PHE A CA 1
ATOM 1255 C C . PHE A 1 157 ? -10.456 -0.325 10.758 1.00 81.44 157 PHE A C 1
ATOM 1257 O O . PHE A 1 157 ? -9.520 0.379 11.129 1.00 81.44 157 PHE A O 1
ATOM 1264 N N . THR A 1 158 ? -10.392 -1.036 9.628 1.00 74.19 158 THR A N 1
ATOM 1265 C CA . THR A 1 158 ? -9.226 -1.010 8.732 1.00 74.19 158 THR A CA 1
ATOM 1266 C C . THR A 1 158 ? -9.091 0.272 7.915 1.00 74.19 158 THR A C 1
ATOM 1268 O O . THR A 1 158 ? -7.991 0.553 7.445 1.00 74.19 158 THR A O 1
ATOM 1271 N N . SER A 1 159 ? -10.165 1.052 7.746 1.00 72.38 159 SER A N 1
ATOM 1272 C CA . SER A 1 159 ? -10.106 2.340 7.045 1.00 72.38 159 SER A CA 1
ATOM 1273 C C . SER A 1 159 ? -9.623 3.495 7.927 1.00 72.38 159 SER A C 1
ATOM 1275 O O . SER A 1 159 ? -9.381 4.583 7.411 1.00 72.38 159 SER A O 1
ATOM 1277 N N . LEU A 1 160 ? -9.498 3.290 9.242 1.00 76.88 160 LEU A N 1
ATOM 1278 C CA . LEU A 1 160 ? -9.051 4.325 10.173 1.00 76.88 160 LEU A CA 1
ATOM 1279 C C . LEU A 1 160 ? -7.577 4.685 9.950 1.00 76.88 160 LEU A C 1
ATOM 1281 O O . LEU A 1 160 ? -6.716 3.808 9.841 1.00 76.88 160 LEU A O 1
ATOM 1285 N N . THR A 1 161 ? -7.268 5.981 9.928 1.00 63.62 161 THR A N 1
ATOM 1286 C CA . THR A 1 161 ? -5.901 6.501 9.801 1.00 63.62 161 THR A CA 1
ATOM 1287 C C . THR A 1 161 ? -5.398 7.019 11.150 1.00 63.62 161 THR A C 1
ATOM 1289 O O . THR A 1 161 ? -6.117 7.673 11.896 1.00 63.62 161 THR A O 1
ATOM 1292 N N . PHE A 1 162 ? -4.147 6.718 11.501 1.00 63.25 162 PHE A N 1
ATOM 1293 C CA . PHE A 1 162 ? -3.552 7.058 12.800 1.00 63.25 162 PHE A CA 1
ATOM 1294 C C . PHE A 1 162 ? -2.528 8.186 12.613 1.00 63.25 162 PHE A C 1
ATOM 1296 O O . PHE A 1 162 ? -1.365 7.938 12.294 1.00 63.25 162 PHE A O 1
ATOM 1303 N N . TYR A 1 163 ? -2.971 9.434 12.766 1.00 46.06 163 TYR A N 1
ATOM 1304 C CA . TYR A 1 163 ? -2.279 10.627 12.261 1.00 46.06 163 TYR A CA 1
ATOM 1305 C C . TYR A 1 163 ? -1.008 11.020 13.058 1.00 46.06 163 TYR A C 1
ATOM 1307 O O . TYR A 1 163 ? -0.054 11.562 12.500 1.00 46.06 163 TYR A O 1
ATOM 1315 N N . GLU A 1 164 ? -0.913 10.700 14.355 1.00 48.38 164 GLU A N 1
ATOM 1316 C CA . GLU A 1 164 ? 0.219 11.156 15.195 1.00 48.38 164 GLU A CA 1
ATOM 1317 C C . GLU A 1 164 ? 1.554 10.438 14.971 1.00 48.38 164 GLU A C 1
ATOM 1319 O O . GLU A 1 164 ? 2.598 10.976 15.344 1.00 48.38 164 GLU A O 1
ATOM 1324 N N . LEU A 1 165 ? 1.581 9.245 14.369 1.00 46.69 165 LEU A N 1
ATOM 1325 C CA . LEU A 1 165 ? 2.861 8.561 14.145 1.00 46.69 165 LEU A CA 1
ATOM 1326 C C . LEU A 1 165 ? 3.718 9.287 13.091 1.00 46.69 165 LEU A C 1
ATOM 1328 O O . LEU A 1 165 ? 4.935 9.343 13.254 1.00 46.69 165 LEU A O 1
ATOM 1332 N N . PHE A 1 166 ? 3.102 9.937 12.095 1.00 47.22 166 PHE A N 1
ATOM 1333 C CA . PHE A 1 166 ? 3.812 10.724 11.074 1.00 47.22 166 PHE A CA 1
ATOM 1334 C C . PHE A 1 166 ? 4.307 12.089 11.557 1.00 47.22 166 PHE A C 1
ATOM 1336 O O . PHE A 1 166 ? 5.380 12.525 11.151 1.00 47.22 166 PHE A O 1
ATOM 1343 N N . LYS A 1 167 ? 3.571 12.775 12.442 1.00 48.09 167 LYS A N 1
ATOM 1344 C CA . LYS A 1 167 ? 4.042 14.052 13.015 1.00 48.09 167 LYS A CA 1
ATOM 1345 C C . LYS A 1 167 ? 5.108 13.859 14.090 1.00 48.09 167 LYS A C 1
ATOM 1347 O O . LYS A 1 167 ? 6.007 14.687 14.225 1.00 48.09 167 LYS A O 1
ATOM 1352 N N . LYS A 1 168 ? 5.011 12.781 14.874 1.00 49.28 168 LYS A N 1
ATOM 1353 C CA . LYS A 1 168 ? 5.930 12.500 15.985 1.00 49.28 168 LYS A CA 1
ATOM 1354 C C . LYS A 1 168 ? 7.252 11.885 15.528 1.00 49.28 168 LYS A C 1
ATOM 1356 O O . LYS A 1 168 ? 8.272 12.075 16.193 1.00 49.28 168 LYS A O 1
ATOM 1361 N N . PHE A 1 169 ? 7.247 11.164 14.410 1.00 58.28 169 PHE A N 1
ATOM 1362 C CA . PHE A 1 169 ? 8.431 10.534 13.844 1.00 58.28 169 PHE A CA 1
ATOM 1363 C C . PHE A 1 169 ? 8.584 10.978 12.392 1.00 58.28 169 PHE A C 1
ATOM 1365 O O . PHE A 1 169 ? 7.641 10.819 11.627 1.00 58.28 169 PHE A O 1
ATOM 1372 N N . PRO A 1 170 ? 9.749 11.506 11.981 1.00 73.69 170 PRO A N 1
ATOM 1373 C CA . PRO A 1 170 ? 9.963 11.919 10.602 1.00 73.69 170 PRO A CA 1
ATOM 1374 C C . PRO A 1 170 ? 10.113 10.665 9.728 1.00 73.69 170 PRO A C 1
ATOM 1376 O O . PRO A 1 170 ? 11.224 10.247 9.425 1.00 73.69 170 PRO A O 1
ATOM 1379 N N . ILE A 1 171 ? 8.996 10.008 9.401 1.00 76.50 171 ILE A N 1
ATOM 1380 C CA . ILE A 1 171 ? 8.962 8.718 8.699 1.00 76.50 171 ILE A CA 1
ATOM 1381 C C . ILE A 1 171 ? 9.649 8.820 7.339 1.00 76.50 171 ILE A C 1
ATOM 1383 O O . ILE A 1 171 ? 10.387 7.905 6.987 1.00 76.50 171 ILE A O 1
ATOM 1387 N N . ASN A 1 172 ? 9.505 9.950 6.641 1.00 83.38 172 ASN A N 1
ATOM 1388 C CA . ASN A 1 172 ? 10.241 10.213 5.404 1.00 83.38 172 ASN A CA 1
ATOM 1389 C C . ASN A 1 172 ? 11.746 10.123 5.664 1.00 83.38 172 ASN A C 1
ATOM 1391 O O . ASN A 1 172 ? 12.416 9.317 5.041 1.00 83.38 172 ASN A O 1
ATOM 1395 N N . THR A 1 173 ? 12.253 10.786 6.704 1.00 88.56 173 THR A N 1
ATOM 1396 C CA . THR A 1 173 ? 13.663 10.691 7.115 1.00 88.56 173 THR A CA 1
ATOM 1397 C C . THR A 1 173 ? 14.080 9.284 7.562 1.00 88.56 173 THR A C 1
ATOM 1399 O O . THR A 1 173 ? 15.235 8.911 7.394 1.00 88.56 173 THR A O 1
ATOM 1402 N N . ILE A 1 174 ? 13.187 8.487 8.158 1.00 90.38 174 ILE A N 1
ATOM 1403 C CA . ILE A 1 174 ? 13.471 7.079 8.504 1.00 90.38 174 ILE A CA 1
ATOM 1404 C C . ILE A 1 174 ? 13.631 6.253 7.227 1.00 90.38 174 ILE A C 1
ATOM 1406 O O . ILE A 1 174 ? 14.585 5.486 7.117 1.00 90.38 174 ILE A O 1
ATOM 1410 N N . CYS A 1 175 ? 12.725 6.445 6.265 1.00 91.88 175 CYS A N 1
ATOM 1411 C CA . CYS A 1 175 ? 12.762 5.775 4.975 1.00 91.88 175 CYS A CA 1
ATOM 1412 C C . CYS A 1 175 ? 13.993 6.214 4.177 1.00 91.88 175 CYS A C 1
ATOM 1414 O O . CYS A 1 175 ? 14.824 5.375 3.870 1.00 91.88 175 CYS A O 1
ATOM 1416 N N . GLU A 1 176 ? 14.183 7.513 3.951 1.00 90.31 176 GLU A N 1
ATOM 1417 C CA . GLU A 1 176 ? 15.342 8.116 3.273 1.00 90.31 176 GLU A CA 1
ATOM 1418 C C . GLU A 1 176 ? 16.684 7.619 3.830 1.00 90.31 176 GLU A C 1
ATOM 1420 O O . GLU A 1 176 ? 17.599 7.324 3.067 1.00 90.31 176 GLU A O 1
ATOM 1425 N N . ASN A 1 177 ? 16.810 7.477 5.156 1.00 92.75 177 ASN A N 1
ATOM 1426 C CA . ASN A 1 177 ? 18.047 6.997 5.780 1.00 92.75 177 ASN A CA 1
ATOM 1427 C C . ASN A 1 177 ? 18.187 5.468 5.818 1.00 92.75 177 ASN A C 1
ATOM 1429 O O . ASN A 1 177 ? 19.248 4.982 6.212 1.00 92.75 177 ASN A O 1
ATOM 1433 N N . GLY A 1 178 ? 17.150 4.705 5.465 1.00 95.50 178 GLY A N 1
ATOM 1434 C CA . GLY A 1 178 ? 17.180 3.245 5.559 1.00 95.50 178 GLY A CA 1
ATOM 1435 C C . GLY A 1 178 ? 17.190 2.726 7.000 1.00 95.50 178 GLY A C 1
ATOM 1436 O O . GLY A 1 178 ? 17.803 1.699 7.276 1.00 95.50 178 GLY A O 1
ATOM 1437 N N . ASP A 1 179 ? 16.565 3.433 7.946 1.00 96.00 179 ASP A N 1
ATOM 1438 C CA . ASP A 1 179 ? 16.590 3.071 9.371 1.00 96.00 179 ASP A CA 1
ATOM 1439 C C . ASP A 1 179 ? 15.605 1.922 9.672 1.00 96.00 179 ASP A C 1
ATOM 1441 O O . ASP A 1 179 ? 14.469 2.124 10.114 1.00 96.00 179 ASP A O 1
ATOM 1445 N N . VAL A 1 180 ? 16.055 0.695 9.376 1.00 97.00 180 VAL A N 1
ATOM 1446 C CA . VAL A 1 180 ? 15.274 -0.550 9.490 1.00 97.00 180 VAL A CA 1
ATOM 1447 C C . VAL A 1 180 ? 14.808 -0.802 10.915 1.00 97.00 180 VAL A C 1
ATOM 1449 O O . VAL A 1 180 ? 13.641 -1.124 11.114 1.00 97.00 180 VAL A O 1
ATOM 1452 N N . GLU A 1 181 ? 15.686 -0.632 11.905 1.00 95.62 181 GLU A N 1
ATOM 1453 C CA . GLU A 1 181 ? 15.363 -0.903 13.309 1.00 95.62 181 GLU A CA 1
ATOM 1454 C C . GLU A 1 181 ? 14.257 0.031 13.800 1.00 95.62 181 GLU A C 1
ATOM 1456 O O . GLU A 1 181 ? 13.296 -0.403 14.438 1.00 95.62 181 GLU A O 1
ATOM 1461 N N . LYS A 1 182 ? 14.347 1.320 13.458 1.00 91.38 182 LYS A N 1
ATOM 1462 C CA . LYS A 1 182 ? 13.340 2.289 13.870 1.00 91.38 182 LYS A CA 1
ATOM 1463 C C . LYS A 1 182 ? 12.026 2.106 13.125 1.00 91.38 182 LYS A C 1
ATOM 1465 O O . LYS A 1 182 ? 10.978 2.223 13.758 1.00 91.38 182 LYS A O 1
ATOM 1470 N N . LEU A 1 183 ? 12.053 1.810 11.822 1.00 91.75 183 LEU A N 1
ATOM 1471 C CA . LEU A 1 183 ? 10.819 1.516 11.093 1.00 91.75 183 LEU A CA 1
ATOM 1472 C C . LEU A 1 183 ? 10.162 0.237 11.619 1.00 91.75 183 LEU A C 1
ATOM 1474 O O . LEU A 1 183 ? 8.958 0.238 11.853 1.00 91.75 183 LEU A O 1
ATOM 1478 N N . GLU A 1 184 ? 10.936 -0.824 11.862 1.00 93.38 184 GLU A N 1
ATOM 1479 C CA . GLU A 1 184 ? 10.423 -2.074 12.430 1.00 93.38 184 GLU A CA 1
ATOM 1480 C C . GLU A 1 184 ? 9.799 -1.815 13.793 1.00 93.38 184 GLU A C 1
ATOM 1482 O O . GLU A 1 184 ? 8.670 -2.234 14.027 1.00 93.38 184 GLU A O 1
ATOM 1487 N N . LYS A 1 185 ? 10.461 -1.022 14.643 1.00 83.81 185 LYS A N 1
ATOM 1488 C CA . LYS A 1 185 ? 9.906 -0.655 15.941 1.00 83.81 185 LYS A CA 1
ATOM 1489 C C . LYS A 1 185 ? 8.589 0.110 15.824 1.00 83.81 185 LYS A C 1
ATOM 1491 O O . LYS A 1 185 ? 7.669 -0.158 16.587 1.00 83.81 185 LYS A O 1
ATOM 1496 N N . LEU A 1 186 ? 8.474 1.038 14.874 1.00 79.75 186 LEU A N 1
ATOM 1497 C CA . LEU A 1 186 ? 7.227 1.769 14.639 1.00 79.75 186 LEU A CA 1
ATOM 1498 C C . LEU A 1 186 ? 6.111 0.852 14.127 1.00 79.75 186 LEU A C 1
ATOM 1500 O O . LEU A 1 186 ? 4.973 1.008 14.558 1.00 79.75 186 LEU A O 1
ATOM 1504 N N . LEU A 1 187 ? 6.425 -0.101 13.246 1.00 79.44 187 LEU A N 1
ATOM 1505 C CA . LEU A 1 187 ? 5.473 -1.108 12.763 1.00 79.44 187 LEU A CA 1
ATOM 1506 C C . LEU A 1 187 ? 5.016 -2.038 13.901 1.00 79.44 187 LEU A C 1
ATOM 1508 O O . LEU A 1 187 ? 3.824 -2.308 14.021 1.00 79.44 187 LEU A O 1
ATOM 1512 N N . GLU A 1 188 ? 5.933 -2.467 14.775 1.00 80.12 188 GLU A N 1
ATOM 1513 C CA . GLU A 1 188 ? 5.613 -3.202 16.010 1.00 80.12 188 GLU A CA 1
ATOM 1514 C C . GLU A 1 188 ? 4.746 -2.375 16.969 1.00 80.12 188 GLU A C 1
ATOM 1516 O O . GLU A 1 188 ? 3.849 -2.916 17.612 1.00 80.12 188 GLU A O 1
ATOM 1521 N N . ASP A 1 189 ? 4.989 -1.064 17.044 1.00 66.88 189 ASP A N 1
ATOM 1522 C CA . ASP A 1 189 ? 4.234 -0.117 17.871 1.00 66.88 189 ASP A CA 1
ATOM 1523 C C . ASP A 1 189 ? 2.903 0.324 17.213 1.00 66.88 189 ASP A C 1
ATOM 1525 O O . ASP A 1 189 ? 2.203 1.196 17.739 1.00 66.88 189 ASP A O 1
ATOM 1529 N N . GLY A 1 190 ? 2.520 -0.288 16.085 1.00 61.44 190 GLY A N 1
ATOM 1530 C CA . GLY A 1 190 ? 1.204 -0.127 15.463 1.00 61.44 190 GLY A CA 1
ATOM 1531 C C . GLY A 1 190 ? 1.119 0.895 14.328 1.00 61.44 190 GLY A C 1
ATOM 1532 O O . GLY A 1 190 ? 0.013 1.241 13.910 1.00 61.44 190 GLY A O 1
ATOM 1533 N N . LEU A 1 191 ? 2.248 1.380 13.800 1.00 72.88 191 LEU A N 1
ATOM 1534 C CA . LEU A 1 191 ? 2.256 2.098 12.525 1.00 72.88 191 LEU A CA 1
ATOM 1535 C C . LEU A 1 191 ? 1.673 1.192 11.441 1.00 72.88 191 LEU A C 1
ATOM 1537 O O . LEU A 1 191 ? 2.136 0.071 11.235 1.00 72.88 191 LEU A O 1
ATOM 1541 N N . SER A 1 192 ? 0.669 1.691 10.719 1.00 75.50 192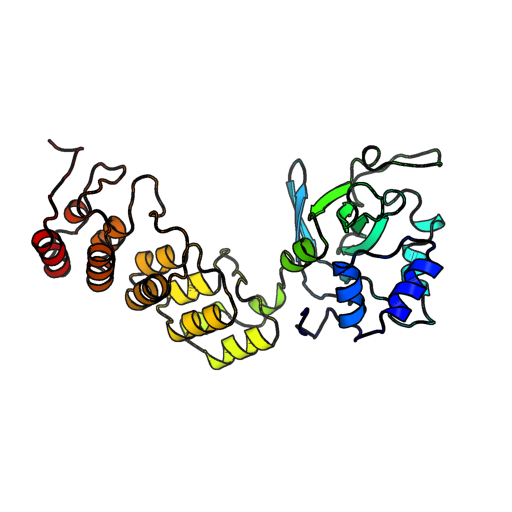 SER A N 1
ATOM 1542 C CA . SER A 1 192 ? 0.139 0.955 9.575 1.00 75.50 192 SER A CA 1
ATOM 1543 C C . SER A 1 192 ? 1.253 0.734 8.536 1.00 75.50 192 SER A C 1
ATOM 1545 O O . SER A 1 192 ? 1.932 1.687 8.154 1.00 75.50 192 SER A O 1
ATOM 1547 N N . PRO A 1 193 ? 1.433 -0.480 7.996 1.00 80.06 193 PRO A N 1
ATOM 1548 C CA . PRO A 1 193 ? 2.373 -0.710 6.897 1.00 80.06 193 PRO A CA 1
ATOM 1549 C C . PRO A 1 193 ? 1.979 0.045 5.609 1.00 80.06 193 PRO A C 1
ATOM 1551 O O . PRO A 1 193 ? 2.803 0.205 4.715 1.00 80.06 193 PRO A O 1
ATOM 1554 N N . ASN A 1 194 ? 0.735 0.542 5.534 1.00 80.88 194 ASN A N 1
ATOM 1555 C CA . ASN A 1 194 ? 0.183 1.343 4.433 1.00 80.88 194 ASN A CA 1
ATOM 1556 C C . ASN A 1 194 ? -0.010 2.818 4.807 1.00 80.88 194 ASN A C 1
ATOM 1558 O O . ASN A 1 194 ? -0.788 3.528 4.166 1.00 80.88 194 ASN A O 1
ATOM 1562 N N . ALA A 1 195 ? 0.632 3.267 5.884 1.00 75.12 195 ALA A N 1
ATO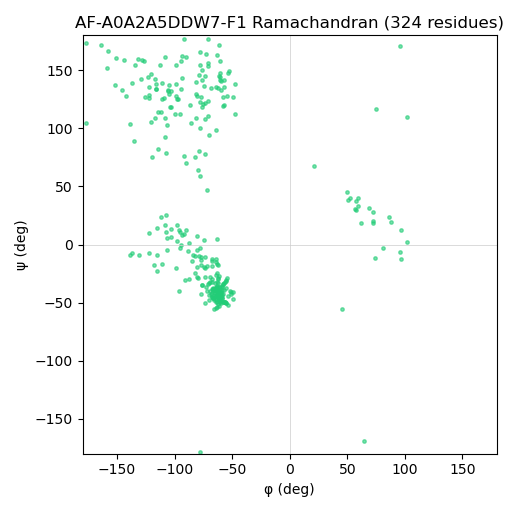M 1563 C CA . ALA A 1 195 ? 0.523 4.640 6.339 1.00 75.12 195 ALA A CA 1
ATOM 1564 C C . ALA A 1 195 ? 1.044 5.600 5.245 1.00 75.12 195 ALA A C 1
ATOM 1566 O O . ALA A 1 195 ? 1.978 5.255 4.515 1.00 75.12 195 ALA A O 1
ATOM 1567 N N . LYS A 1 196 ? 0.417 6.778 5.120 1.00 75.00 196 LYS A N 1
ATOM 1568 C CA . LYS A 1 196 ? 0.702 7.771 4.076 1.00 75.00 196 LYS A CA 1
ATOM 1569 C C . LYS A 1 196 ? 1.232 9.087 4.644 1.00 75.00 196 LYS A C 1
ATOM 1571 O O . LYS A 1 196 ? 0.741 9.526 5.682 1.00 75.00 196 LYS A O 1
ATOM 1576 N N . ASP A 1 197 ? 2.179 9.706 3.943 1.00 71.19 197 ASP A N 1
ATOM 1577 C CA . ASP A 1 197 ? 2.670 11.052 4.253 1.00 71.19 197 ASP A CA 1
ATOM 1578 C C . ASP A 1 197 ? 1.705 12.163 3.783 1.00 71.19 197 ASP A C 1
ATOM 1580 O O . ASP A 1 197 ? 0.643 11.892 3.214 1.00 71.19 197 ASP A O 1
ATOM 1584 N N . ASP A 1 198 ? 2.082 13.429 3.999 1.00 70.69 198 ASP A N 1
ATOM 1585 C CA . ASP A 1 198 ? 1.283 14.605 3.610 1.00 70.69 198 ASP A CA 1
ATOM 1586 C C . ASP A 1 198 ? 1.050 14.713 2.087 1.00 70.69 198 ASP A C 1
ATOM 1588 O O . ASP A 1 198 ? 0.139 15.414 1.647 1.00 70.69 198 ASP A O 1
ATOM 1592 N N . SER A 1 199 ? 1.844 14.006 1.275 1.00 72.06 199 SER A N 1
ATOM 1593 C CA . SER A 1 199 ? 1.687 13.915 -0.183 1.00 72.06 199 SER A CA 1
ATOM 1594 C C . SER A 1 199 ? 0.904 12.668 -0.612 1.00 72.06 199 SER A C 1
ATOM 1596 O O . SER A 1 199 ? 0.883 12.325 -1.793 1.00 72.06 199 SER A O 1
ATOM 1598 N N . ALA A 1 200 ? 0.258 11.984 0.337 1.00 73.56 200 ALA A N 1
ATOM 1599 C CA . ALA A 1 200 ? -0.445 10.718 0.156 1.00 73.56 200 ALA A CA 1
ATOM 1600 C C . ALA A 1 200 ? 0.446 9.538 -0.295 1.00 73.56 200 ALA A C 1
ATOM 1602 O O . ALA A 1 200 ? -0.076 8.514 -0.754 1.00 73.56 200 ALA A O 1
ATOM 1603 N N . SER A 1 201 ? 1.768 9.634 -0.124 1.00 79.81 201 SER A N 1
ATOM 1604 C CA . SER A 1 201 ? 2.719 8.569 -0.455 1.00 79.81 201 SER A CA 1
ATOM 1605 C C . SER A 1 201 ? 2.782 7.527 0.652 1.00 79.81 201 SER A C 1
ATOM 1607 O O . SER A 1 201 ? 2.967 7.872 1.816 1.00 79.81 201 SER A O 1
ATOM 1609 N N . THR A 1 202 ? 2.648 6.243 0.307 1.00 87.44 202 THR A N 1
ATOM 1610 C CA . THR A 1 202 ? 2.802 5.144 1.272 1.00 87.44 202 THR A CA 1
ATOM 1611 C C . THR A 1 202 ? 4.270 4.947 1.658 1.00 87.44 202 THR A C 1
ATOM 1613 O O . THR A 1 202 ? 5.175 5.366 0.933 1.00 87.44 202 THR A O 1
ATOM 1616 N N . LEU A 1 203 ? 4.524 4.220 2.753 1.00 90.75 203 LEU A N 1
ATOM 1617 C CA . LEU A 1 203 ? 5.877 3.774 3.118 1.00 90.75 203 LEU A CA 1
ATOM 1618 C C . LEU A 1 203 ? 6.586 3.061 1.954 1.00 90.75 203 LEU A C 1
ATOM 1620 O O . LEU A 1 203 ? 7.775 3.283 1.729 1.00 90.75 203 LEU A O 1
ATOM 1624 N N . ALA A 1 204 ? 5.855 2.236 1.195 1.00 95.94 204 ALA A N 1
ATOM 1625 C CA . ALA A 1 204 ? 6.394 1.518 0.045 1.00 95.94 204 ALA A CA 1
ATOM 1626 C C . ALA A 1 204 ? 6.796 2.466 -1.095 1.00 95.94 204 ALA A C 1
ATOM 1628 O O . ALA A 1 204 ? 7.845 2.247 -1.694 1.00 95.94 204 ALA A O 1
ATOM 1629 N N . HIS A 1 205 ? 6.029 3.534 -1.359 1.00 93.19 205 HIS A N 1
ATOM 1630 C CA . HIS A 1 205 ? 6.400 4.550 -2.355 1.00 93.19 205 HIS A CA 1
ATOM 1631 C C . HIS A 1 205 ? 7.718 5.233 -1.989 1.00 93.19 205 HIS A C 1
ATOM 1633 O O . HIS A 1 205 ? 8.621 5.283 -2.819 1.00 93.19 205 HIS A O 1
ATOM 1639 N N . ILE A 1 206 ? 7.843 5.694 -0.739 1.00 94.25 206 ILE A N 1
ATOM 1640 C CA . ILE A 1 206 ? 9.033 6.414 -0.262 1.00 94.25 206 ILE A CA 1
ATOM 1641 C C . ILE A 1 206 ? 10.248 5.478 -0.265 1.00 94.25 206 ILE A C 1
ATOM 1643 O O . ILE A 1 206 ? 11.301 5.805 -0.797 1.00 94.25 206 ILE A O 1
ATOM 1647 N N . CYS A 1 207 ? 10.111 4.261 0.270 1.00 97.50 207 CYS A N 1
ATOM 1648 C CA . CYS A 1 207 ? 11.214 3.297 0.263 1.00 97.50 207 CYS A CA 1
ATOM 1649 C C . CYS A 1 207 ? 11.635 2.912 -1.165 1.00 97.50 207 CYS A C 1
ATOM 1651 O O . CYS A 1 207 ? 12.816 2.669 -1.411 1.00 97.50 207 CYS A O 1
ATOM 1653 N N . ALA A 1 208 ? 10.691 2.863 -2.110 1.00 97.88 208 ALA A N 1
ATOM 1654 C CA . ALA A 1 208 ? 10.974 2.591 -3.512 1.00 97.88 208 ALA A CA 1
ATOM 1655 C C . ALA A 1 208 ? 11.719 3.752 -4.189 1.00 97.88 208 ALA A C 1
ATOM 1657 O O . ALA A 1 208 ? 12.692 3.497 -4.897 1.00 97.88 208 ALA A O 1
ATOM 1658 N N . SER A 1 209 ? 11.315 5.003 -3.939 1.00 97.06 209 SER A N 1
ATOM 1659 C CA . SER A 1 209 ? 11.962 6.201 -4.494 1.00 97.06 209 SER A CA 1
ATOM 1660 C C . SER A 1 209 ? 13.335 6.503 -3.891 1.00 97.06 209 SER A C 1
ATOM 1662 O O . SER A 1 209 ? 14.103 7.238 -4.500 1.00 97.06 209 SER A O 1
ATOM 1664 N N . GLU A 1 210 ? 13.638 5.941 -2.719 1.00 96.69 210 GLU A N 1
ATOM 1665 C CA . GLU A 1 210 ? 14.914 6.101 -2.003 1.00 96.69 210 GLU A CA 1
ATOM 1666 C C . GLU A 1 210 ? 15.838 4.870 -2.130 1.00 96.69 210 GLU A C 1
ATOM 1668 O O . GLU A 1 210 ? 16.882 4.786 -1.487 1.00 96.69 210 GLU A O 1
ATOM 1673 N N . ASN A 1 211 ? 15.469 3.886 -2.959 1.00 97.44 211 ASN A N 1
ATOM 1674 C CA . ASN A 1 211 ? 16.211 2.634 -3.180 1.00 97.44 211 ASN A CA 1
ATOM 1675 C C . ASN A 1 211 ? 16.432 1.757 -1.920 1.00 97.44 211 ASN A C 1
ATOM 1677 O O . ASN A 1 211 ? 17.441 1.058 -1.792 1.00 97.44 211 ASN A O 1
ATOM 1681 N N . GLN A 1 212 ? 15.485 1.758 -0.978 1.00 98.12 212 GLN A N 1
ATOM 1682 C CA . GLN A 1 212 ? 15.629 1.157 0.356 1.00 98.12 212 GLN A CA 1
ATOM 1683 C C . GLN A 1 212 ? 15.143 -0.294 0.421 1.00 98.12 212 GLN A C 1
ATOM 1685 O O . GLN A 1 212 ? 14.079 -0.608 0.958 1.00 98.12 212 GLN A O 1
ATOM 1690 N N . ILE A 1 213 ? 15.944 -1.216 -0.115 1.00 98.31 213 ILE A N 1
ATOM 1691 C CA . ILE A 1 213 ? 15.567 -2.634 -0.285 1.00 98.31 213 ILE A CA 1
ATOM 1692 C C . ILE A 1 213 ? 15.234 -3.334 1.034 1.00 98.31 213 ILE A C 1
ATOM 1694 O O . ILE A 1 213 ? 14.291 -4.124 1.099 1.00 98.31 213 ILE A O 1
ATOM 1698 N N . GLU A 1 214 ? 16.000 -3.059 2.090 1.00 98.44 214 GLU A N 1
ATOM 1699 C CA . GLU A 1 214 ? 15.789 -3.682 3.399 1.00 98.44 214 GLU A CA 1
ATOM 1700 C C . GLU A 1 214 ? 14.465 -3.229 4.024 1.00 98.44 214 GLU A C 1
ATOM 1702 O O . GLU A 1 214 ? 13.730 -4.053 4.570 1.00 98.44 214 GLU A O 1
ATOM 1707 N N . LEU A 1 215 ? 14.100 -1.955 3.848 1.00 98.25 215 LEU A N 1
ATOM 1708 C CA . LEU A 1 215 ? 12.799 -1.441 4.272 1.00 98.25 215 LEU A CA 1
ATOM 1709 C C . LEU A 1 215 ? 11.659 -2.000 3.419 1.00 98.25 215 LEU A C 1
ATOM 1711 O O . LEU A 1 215 ? 10.636 -2.386 3.970 1.00 98.25 215 LEU A O 1
ATOM 1715 N N . LEU A 1 216 ? 11.828 -2.143 2.100 1.00 98.44 216 LEU A N 1
ATOM 1716 C CA . LEU A 1 216 ? 10.835 -2.822 1.255 1.00 98.44 216 LEU A CA 1
ATOM 1717 C C . LEU A 1 216 ? 10.630 -4.281 1.701 1.00 98.44 216 LEU A C 1
ATOM 1719 O O . LEU A 1 216 ? 9.500 -4.767 1.758 1.00 98.44 216 LEU A O 1
ATOM 1723 N N . ALA A 1 217 ? 11.702 -4.980 2.082 1.00 98.31 217 ALA A N 1
ATOM 1724 C CA . ALA A 1 217 ? 11.608 -6.334 2.620 1.00 98.31 217 ALA A CA 1
ATOM 1725 C C . ALA A 1 217 ? 10.896 -6.390 3.976 1.00 98.31 217 ALA A C 1
ATOM 1727 O O . ALA A 1 217 ? 10.089 -7.295 4.214 1.00 98.31 217 ALA A O 1
ATOM 1728 N N . LEU A 1 218 ? 11.148 -5.407 4.838 1.00 98.06 218 LEU A N 1
ATOM 1729 C CA . LEU A 1 218 ? 10.434 -5.232 6.094 1.00 98.06 218 LEU A CA 1
ATOM 1730 C C . LEU A 1 218 ? 8.940 -4.966 5.846 1.00 98.06 218 LEU A C 1
ATOM 1732 O O . LEU A 1 218 ? 8.094 -5.684 6.366 1.00 98.06 218 LEU A O 1
ATOM 1736 N N . LEU A 1 219 ? 8.589 -4.013 4.986 1.00 96.19 219 LEU A N 1
ATOM 1737 C CA . LEU A 1 219 ? 7.200 -3.686 4.650 1.00 96.19 219 LEU A CA 1
ATOM 1738 C C . LEU A 1 219 ? 6.448 -4.889 4.069 1.00 96.19 219 LEU A C 1
ATOM 1740 O O . LEU A 1 219 ? 5.308 -5.155 4.451 1.00 96.19 219 LEU A O 1
ATOM 1744 N N . LYS A 1 220 ? 7.111 -5.691 3.226 1.00 95.94 220 LYS A N 1
ATOM 1745 C CA . LYS A 1 220 ? 6.579 -6.974 2.748 1.00 95.94 220 LYS A CA 1
ATOM 1746 C C . LYS A 1 220 ? 6.271 -7.931 3.906 1.00 95.94 220 LYS A C 1
ATOM 1748 O O . LYS A 1 220 ? 5.201 -8.535 3.915 1.00 95.94 220 LYS A O 1
ATOM 1753 N N . LYS A 1 221 ? 7.177 -8.077 4.883 1.00 96.12 221 LYS A N 1
ATOM 1754 C CA . LYS A 1 221 ? 6.965 -8.910 6.090 1.00 96.12 221 LYS A CA 1
ATOM 1755 C C . LYS A 1 221 ? 5.725 -8.458 6.873 1.00 96.12 221 LYS A C 1
ATOM 1757 O O . LYS A 1 221 ? 5.019 -9.307 7.413 1.00 96.12 221 LYS A O 1
ATOM 1762 N N . TYR A 1 222 ? 5.438 -7.159 6.883 1.00 86.75 222 TYR A N 1
ATOM 1763 C CA . TYR A 1 222 ? 4.258 -6.572 7.522 1.00 86.75 222 TYR A CA 1
ATOM 1764 C C . TYR A 1 222 ? 3.023 -6.473 6.601 1.00 86.75 222 TYR A C 1
ATOM 1766 O O . TYR A 1 222 ? 2.036 -5.851 6.976 1.00 86.75 222 TYR A O 1
ATOM 1774 N N . ASN A 1 223 ? 3.015 -7.133 5.435 1.00 84.44 223 ASN A N 1
ATOM 1775 C CA . ASN A 1 223 ? 1.900 -7.138 4.473 1.00 84.44 223 ASN A CA 1
ATOM 1776 C C . ASN A 1 223 ? 1.485 -5.738 3.967 1.00 84.44 223 ASN A C 1
ATOM 1778 O O . ASN A 1 223 ? 0.295 -5.478 3.770 1.00 84.44 223 ASN A O 1
ATOM 1782 N N . ALA A 1 224 ? 2.450 -4.840 3.746 1.00 86.19 224 ALA A N 1
ATOM 1783 C CA . ALA A 1 224 ? 2.198 -3.589 3.029 1.00 86.19 224 ALA A CA 1
ATOM 1784 C C . ALA A 1 224 ? 1.695 -3.855 1.596 1.00 86.19 224 ALA A C 1
ATOM 1786 O O . ALA A 1 224 ? 2.102 -4.829 0.956 1.00 86.19 224 ALA A O 1
ATOM 1787 N N . SER A 1 225 ? 0.839 -2.970 1.087 1.00 86.56 225 SER A N 1
ATOM 1788 C CA . SER A 1 225 ? 0.564 -2.844 -0.342 1.00 86.56 225 SER A CA 1
ATOM 1789 C C . SER A 1 225 ? 1.722 -2.111 -1.020 1.00 86.56 225 SER A C 1
ATOM 1791 O O . SER A 1 225 ? 2.288 -1.169 -0.467 1.00 86.56 225 SER A O 1
ATOM 1793 N N . PHE A 1 226 ? 2.054 -2.559 -2.228 1.00 93.56 226 PHE A N 1
ATOM 1794 C CA . PHE A 1 226 ? 3.073 -1.967 -3.094 1.00 93.56 226 PHE A CA 1
ATOM 1795 C C . PHE A 1 226 ? 2.451 -1.394 -4.372 1.00 93.56 226 PHE A C 1
ATOM 1797 O O . PHE A 1 226 ? 3.178 -1.119 -5.319 1.00 93.56 226 PHE A O 1
ATOM 1804 N N . ASP A 1 227 ? 1.127 -1.229 -4.420 1.00 87.56 227 ASP A N 1
ATOM 1805 C CA . ASP A 1 227 ? 0.442 -0.671 -5.589 1.00 87.56 227 ASP A CA 1
ATOM 1806 C C . ASP A 1 227 ? 1.008 0.723 -5.908 1.00 87.56 227 ASP A C 1
ATOM 1808 O O . ASP A 1 227 ? 0.973 1.609 -5.056 1.00 87.56 227 ASP A O 1
ATOM 1812 N N . GLY A 1 228 ? 1.559 0.914 -7.111 1.00 88.62 228 GLY A N 1
ATOM 1813 C CA . GLY A 1 228 ? 2.223 2.151 -7.524 1.00 88.62 228 GLY A CA 1
ATOM 1814 C C . GLY A 1 228 ? 3.670 2.314 -7.037 1.00 88.62 228 GLY A C 1
ATOM 1815 O O . GLY A 1 228 ? 4.332 3.290 -7.399 1.00 88.62 228 GLY A O 1
ATOM 1816 N N . ALA A 1 229 ? 4.223 1.391 -6.245 1.00 93.62 229 ALA A N 1
ATOM 1817 C CA . ALA A 1 229 ? 5.607 1.487 -5.774 1.00 93.62 229 ALA A CA 1
ATOM 1818 C C . ALA A 1 229 ? 6.624 1.258 -6.906 1.00 93.62 229 ALA A C 1
ATOM 1820 O O . ALA A 1 229 ? 7.672 1.909 -6.913 1.00 93.62 229 ALA A O 1
ATOM 1821 N N . LEU A 1 230 ? 6.321 0.400 -7.890 1.00 95.06 230 LEU A N 1
ATOM 1822 C CA . LEU A 1 230 ? 7.191 0.185 -9.051 1.00 95.06 230 LEU A CA 1
ATOM 1823 C C . LEU A 1 230 ? 7.347 1.460 -9.882 1.00 95.06 230 LEU A C 1
ATOM 1825 O O . LEU A 1 230 ? 8.462 1.778 -10.297 1.00 95.06 230 LEU A O 1
ATOM 1829 N N . TYR A 1 231 ? 6.261 2.221 -10.063 1.00 93.00 231 TYR A N 1
ATOM 1830 C CA . TYR A 1 231 ? 6.311 3.528 -10.720 1.00 93.00 231 TYR A CA 1
ATOM 1831 C C . TYR A 1 231 ? 7.311 4.460 -10.034 1.00 93.00 231 TYR A C 1
ATOM 1833 O O . TYR A 1 231 ? 8.175 5.026 -10.697 1.00 93.00 231 TYR A O 1
ATOM 1841 N N . ASN A 1 232 ? 7.220 4.584 -8.707 1.00 93.75 232 ASN A N 1
ATOM 1842 C CA . ASN A 1 232 ? 8.094 5.456 -7.923 1.00 93.75 232 ASN A CA 1
ATOM 1843 C C . ASN A 1 232 ? 9.567 5.030 -8.026 1.00 93.75 232 ASN A C 1
ATOM 1845 O O . ASN A 1 232 ? 10.430 5.881 -8.236 1.00 93.75 232 ASN A O 1
ATOM 1849 N N . ALA A 1 233 ? 9.855 3.723 -7.964 1.00 97.12 233 ALA A N 1
ATOM 1850 C CA . ALA A 1 233 ? 11.211 3.211 -8.164 1.00 97.12 233 ALA A CA 1
ATOM 1851 C C . ALA A 1 233 ? 11.762 3.569 -9.554 1.00 97.12 233 ALA A C 1
ATOM 1853 O O . ALA A 1 233 ? 12.877 4.074 -9.664 1.00 97.12 233 ALA A O 1
ATOM 1854 N N . ILE A 1 234 ? 10.984 3.336 -10.617 1.00 95.81 234 ILE A N 1
ATOM 1855 C CA . ILE A 1 234 ? 11.418 3.607 -11.995 1.00 95.81 234 ILE A CA 1
ATOM 1856 C C . ILE A 1 234 ? 11.588 5.109 -12.223 1.00 95.81 234 ILE A C 1
ATOM 1858 O O . ILE A 1 234 ? 12.604 5.538 -12.768 1.00 95.81 234 ILE A O 1
ATOM 1862 N N . TYR A 1 235 ? 10.624 5.918 -11.780 1.00 94.50 235 TYR A N 1
ATOM 1863 C CA . TYR A 1 235 ? 10.642 7.366 -11.959 1.00 94.50 235 TYR A CA 1
ATOM 1864 C C . TYR A 1 235 ? 11.876 8.013 -11.312 1.00 94.50 235 TYR A C 1
ATOM 1866 O O . TYR A 1 235 ? 12.510 8.867 -11.940 1.00 94.50 235 TYR A O 1
ATOM 1874 N N . SER A 1 236 ? 12.245 7.555 -10.109 1.00 95.88 236 SER A N 1
ATOM 1875 C CA . SER A 1 236 ? 13.443 7.991 -9.376 1.00 95.88 236 SER A CA 1
ATOM 1876 C C . SER A 1 236 ? 14.746 7.322 -9.835 1.00 95.88 236 SER A C 1
ATOM 1878 O O . SER A 1 236 ? 15.818 7.686 -9.358 1.00 95.88 236 SER A O 1
ATOM 1880 N N . GLY A 1 237 ? 14.688 6.356 -10.757 1.00 97.00 237 GLY A N 1
ATOM 1881 C CA . GLY A 1 237 ? 15.861 5.615 -11.231 1.00 97.00 237 GLY A CA 1
ATOM 1882 C C . GLY A 1 237 ? 16.441 4.619 -10.215 1.00 97.00 237 GLY A C 1
ATOM 1883 O O . GLY A 1 237 ? 17.596 4.211 -10.328 1.00 97.00 237 GLY A O 1
ATOM 1884 N N . CYS A 1 238 ? 15.658 4.212 -9.216 1.00 98.06 238 CYS A N 1
ATOM 1885 C CA . CYS A 1 238 ? 16.043 3.266 -8.170 1.00 98.06 238 CYS A CA 1
ATOM 1886 C C . CYS A 1 238 ? 15.906 1.818 -8.662 1.00 98.06 238 CYS A C 1
ATOM 1888 O O . CYS A 1 238 ? 14.965 1.093 -8.328 1.00 98.06 238 CYS A O 1
ATOM 1890 N N . GLU A 1 239 ? 16.856 1.408 -9.501 1.00 97.38 239 GLU A N 1
ATOM 1891 C CA . GLU A 1 239 ? 16.825 0.138 -10.227 1.00 97.38 239 GLU A CA 1
ATOM 1892 C C . GLU A 1 239 ? 16.733 -1.095 -9.313 1.00 97.38 239 GLU A C 1
ATOM 1894 O O . GLU A 1 239 ? 15.978 -2.032 -9.587 1.00 97.38 239 GLU A O 1
ATOM 1899 N N . GLU A 1 240 ? 17.485 -1.119 -8.210 1.00 98.19 240 GLU A N 1
ATOM 1900 C CA . GLU A 1 240 ? 17.473 -2.245 -7.277 1.00 98.19 240 GLU A CA 1
ATOM 1901 C C . GLU A 1 240 ? 16.113 -2.398 -6.583 1.00 98.19 240 GLU A C 1
ATOM 1903 O O . GLU A 1 240 ? 15.645 -3.529 -6.414 1.00 98.19 240 GLU A O 1
ATOM 1908 N N . ALA A 1 241 ? 15.453 -1.290 -6.229 1.00 98.19 241 ALA A N 1
ATOM 1909 C CA . ALA A 1 241 ? 14.120 -1.299 -5.631 1.00 98.19 241 ALA A CA 1
ATOM 1910 C C . ALA A 1 241 ? 13.073 -1.807 -6.619 1.00 98.19 241 ALA A C 1
ATOM 1912 O O . ALA A 1 241 ? 12.297 -2.705 -6.281 1.00 98.19 241 ALA A O 1
ATOM 1913 N N . GLY A 1 242 ? 13.104 -1.318 -7.860 1.00 97.31 242 GLY A N 1
ATOM 1914 C CA . GLY A 1 242 ? 12.216 -1.800 -8.916 1.00 97.31 242 GLY A CA 1
ATOM 1915 C C . GLY A 1 242 ? 12.398 -3.299 -9.184 1.00 97.31 242 GLY A C 1
ATOM 1916 O O . GLY A 1 242 ? 11.423 -4.052 -9.229 1.00 97.31 242 GLY A O 1
ATOM 1917 N N . LEU A 1 243 ? 13.646 -3.778 -9.260 1.00 97.75 243 LEU A N 1
ATOM 1918 C CA . LEU A 1 243 ? 13.943 -5.210 -9.373 1.00 97.75 243 LEU A CA 1
ATOM 1919 C C . LEU A 1 243 ? 13.448 -6.016 -8.175 1.00 97.75 243 LEU A C 1
ATOM 1921 O O . LEU A 1 243 ? 12.980 -7.142 -8.358 1.00 97.75 243 LEU A O 1
ATOM 1925 N N . TYR A 1 244 ? 13.587 -5.489 -6.958 1.00 98.31 244 TYR A N 1
ATOM 1926 C CA . TYR A 1 244 ? 13.097 -6.154 -5.757 1.00 98.31 244 TYR A CA 1
ATOM 1927 C C . TYR A 1 244 ? 11.578 -6.339 -5.820 1.00 98.31 244 TYR A C 1
ATOM 1929 O O . TYR A 1 244 ? 11.102 -7.454 -5.595 1.00 98.31 244 TYR A O 1
ATOM 1937 N N . ILE A 1 245 ? 10.838 -5.286 -6.178 1.00 96.75 245 ILE A N 1
ATOM 1938 C CA . ILE A 1 245 ? 9.374 -5.293 -6.308 1.00 96.75 245 ILE A CA 1
ATOM 1939 C C . ILE A 1 245 ? 8.929 -6.319 -7.357 1.00 96.75 245 ILE A C 1
ATOM 1941 O O . ILE A 1 245 ? 8.120 -7.199 -7.047 1.00 96.75 245 ILE A O 1
ATOM 1945 N N . LEU A 1 246 ? 9.526 -6.270 -8.553 1.00 94.56 246 LEU A N 1
ATOM 1946 C CA . LEU A 1 246 ? 9.225 -7.183 -9.659 1.00 94.56 246 LEU A CA 1
ATOM 1947 C C . LEU A 1 246 ? 9.520 -8.647 -9.303 1.00 94.56 246 LEU A C 1
ATOM 1949 O O . LEU A 1 246 ? 8.639 -9.500 -9.378 1.00 94.56 246 LEU A O 1
ATOM 1953 N N . LYS A 1 247 ? 10.737 -8.951 -8.831 1.00 95.50 247 LYS A N 1
ATOM 1954 C CA . LYS A 1 247 ? 11.158 -10.330 -8.508 1.00 95.50 247 LYS A CA 1
ATOM 1955 C C . LYS A 1 247 ? 10.347 -10.969 -7.388 1.00 95.50 247 LYS A C 1
ATOM 1957 O O . LYS A 1 247 ? 10.300 -12.194 -7.287 1.00 95.50 247 LYS A O 1
ATOM 1962 N N . ASN A 1 248 ? 9.755 -10.153 -6.523 1.00 94.88 248 ASN A N 1
ATOM 1963 C CA . ASN A 1 248 ? 8.942 -10.614 -5.410 1.00 94.88 248 ASN A CA 1
ATOM 1964 C C . ASN A 1 248 ? 7.434 -10.584 -5.701 1.00 94.88 248 ASN A C 1
ATOM 1966 O O . ASN A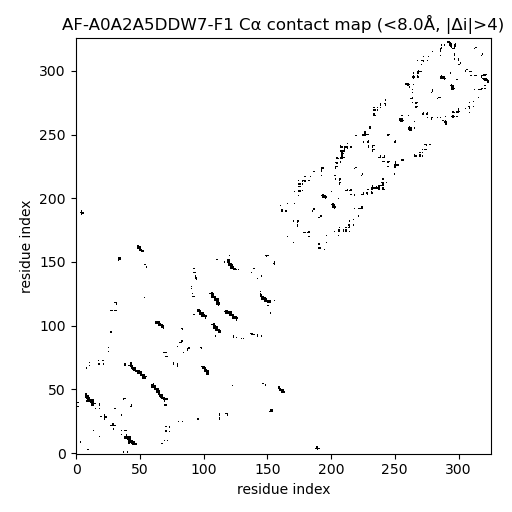 1 248 ? 6.680 -10.940 -4.795 1.00 94.88 248 ASN A O 1
ATOM 1970 N N . ASN A 1 249 ? 7.011 -10.214 -6.920 1.00 89.69 249 ASN A N 1
ATOM 1971 C CA . ASN A 1 249 ? 5.608 -10.072 -7.328 1.00 89.69 249 ASN A CA 1
ATOM 1972 C C . ASN A 1 249 ? 4.791 -9.231 -6.333 1.00 89.69 249 ASN A C 1
ATOM 1974 O O . ASN A 1 249 ? 3.720 -9.649 -5.889 1.00 89.69 249 ASN A O 1
ATOM 1978 N N . LEU A 1 250 ? 5.348 -8.095 -5.901 1.00 84.94 250 LEU A N 1
ATOM 1979 C CA . LEU A 1 250 ? 4.719 -7.261 -4.870 1.00 84.94 250 LEU A CA 1
ATOM 1980 C C . LEU A 1 250 ? 3.639 -6.339 -5.430 1.00 84.94 250 LEU A C 1
ATOM 1982 O O . LEU A 1 250 ? 2.713 -5.994 -4.703 1.00 84.94 250 LEU A O 1
ATOM 1986 N N . GLU A 1 251 ? 3.721 -6.002 -6.714 1.00 78.69 251 GLU A N 1
ATOM 1987 C CA . GLU A 1 251 ? 2.715 -5.215 -7.418 1.00 78.69 251 GLU A CA 1
ATOM 1988 C C . GLU A 1 251 ? 1.897 -6.115 -8.347 1.00 78.69 251 GLU A C 1
ATOM 1990 O O . GLU A 1 251 ? 2.444 -6.974 -9.043 1.00 78.69 251 GLU A O 1
ATOM 1995 N N . LYS A 1 252 ? 0.569 -5.968 -8.299 1.00 67.75 252 LYS A N 1
ATOM 1996 C CA . LYS A 1 252 ? -0.362 -6.826 -9.050 1.00 67.75 252 LYS A CA 1
ATOM 1997 C C . LYS A 1 252 ? -0.633 -6.313 -10.455 1.00 67.75 252 LYS A C 1
ATOM 1999 O O . LYS A 1 252 ? -0.935 -7.121 -11.331 1.00 67.75 252 LYS A O 1
ATOM 2004 N N . ASP A 1 253 ? -0.566 -4.999 -10.635 1.00 67.94 253 ASP A N 1
ATOM 2005 C CA . ASP A 1 253 ? -0.748 -4.361 -11.926 1.00 67.94 253 ASP A CA 1
ATOM 2006 C C . ASP A 1 253 ? 0.620 -4.127 -12.567 1.00 67.94 253 ASP A C 1
ATOM 2008 O O . ASP A 1 253 ? 1.451 -3.376 -12.064 1.00 67.94 253 ASP A O 1
ATOM 2012 N N . LEU A 1 254 ? 0.880 -4.845 -13.656 1.00 67.88 254 LEU A N 1
ATOM 2013 C CA . LEU A 1 254 ? 2.114 -4.705 -14.422 1.00 67.88 254 LEU A CA 1
ATOM 2014 C C . LEU A 1 254 ? 1.901 -3.901 -15.710 1.00 67.88 254 LEU A C 1
ATOM 2016 O O . LEU A 1 254 ? 2.772 -3.903 -16.581 1.00 67.88 254 LEU A O 1
ATOM 2020 N N . HIS A 1 255 ? 0.768 -3.215 -15.844 1.00 70.44 255 HIS A N 1
ATOM 2021 C CA . HIS A 1 255 ? 0.596 -2.217 -16.886 1.00 70.44 255 HIS A CA 1
ATOM 2022 C C . HIS A 1 255 ? 1.301 -0.923 -16.475 1.00 70.44 255 HIS A C 1
ATOM 2024 O O . HIS A 1 255 ? 1.407 -0.603 -15.292 1.00 70.44 255 HIS A O 1
ATOM 2030 N N . GLY A 1 256 ? 1.861 -0.207 -17.454 1.00 67.81 256 GLY A N 1
ATOM 2031 C CA . GLY A 1 256 ? 2.460 1.088 -17.172 1.00 67.81 256 GLY A CA 1
ATOM 2032 C C . GLY A 1 256 ? 1.401 2.078 -16.668 1.00 67.81 256 GLY A C 1
ATOM 2033 O O . GLY A 1 256 ? 0.203 1.874 -16.861 1.00 67.81 256 GLY A O 1
ATOM 2034 N N . PRO A 1 257 ? 1.829 3.179 -16.038 1.00 70.69 257 PRO A N 1
ATOM 2035 C CA . PRO A 1 257 ? 0.937 4.151 -15.397 1.00 70.69 257 PRO A CA 1
ATOM 2036 C C . PRO A 1 257 ? 0.060 4.945 -16.383 1.00 70.69 257 PRO A C 1
ATOM 2038 O O . PRO A 1 257 ? -0.856 5.642 -15.954 1.00 70.69 257 PRO A O 1
ATOM 2041 N N . TYR A 1 258 ? 0.354 4.879 -17.684 1.00 72.81 258 TYR A N 1
ATOM 2042 C CA . TYR A 1 258 ? -0.349 5.600 -18.746 1.00 72.81 258 TYR A CA 1
ATOM 2043 C C . TYR A 1 258 ? -0.940 4.602 -19.742 1.00 72.81 258 TYR A C 1
ATOM 2045 O O . TYR A 1 258 ? -0.331 3.560 -19.998 1.00 72.81 258 TYR A O 1
ATOM 2053 N N . GLU A 1 259 ? -2.098 4.923 -20.326 1.00 67.75 259 GLU A N 1
ATOM 2054 C CA . GLU A 1 259 ? -2.738 4.058 -21.321 1.00 67.75 259 GLU A CA 1
ATOM 2055 C C . GLU A 1 259 ? -1.770 3.736 -22.473 1.00 67.75 259 GLU A C 1
ATOM 2057 O O . GLU A 1 259 ? -1.123 4.609 -23.045 1.00 67.75 259 GLU A O 1
ATOM 2062 N N . GLY A 1 260 ? -1.616 2.446 -22.780 1.00 69.06 260 GLY A N 1
ATOM 2063 C CA . GLY A 1 260 ? -0.712 1.961 -23.829 1.00 69.06 260 GLY A CA 1
ATOM 2064 C C . GLY A 1 260 ? 0.785 2.005 -23.493 1.00 69.06 260 GLY A C 1
ATOM 2065 O O . GLY A 1 260 ? 1.571 1.388 -24.205 1.00 69.06 260 GLY A O 1
ATOM 2066 N N . SER A 1 261 ? 1.217 2.674 -22.419 1.00 77.50 261 SER A N 1
ATOM 2067 C CA . SER A 1 261 ? 2.614 2.619 -21.979 1.00 77.50 261 SER A CA 1
ATOM 2068 C C . SER A 1 261 ? 2.879 1.352 -21.167 1.00 77.50 261 SER A C 1
ATOM 2070 O O . SER A 1 261 ? 2.082 0.938 -20.326 1.00 77.50 261 SER A O 1
ATOM 2072 N N . THR A 1 262 ? 4.038 0.738 -21.392 1.00 88.56 262 THR A N 1
ATOM 2073 C CA . THR A 1 262 ? 4.497 -0.433 -20.631 1.00 88.56 262 THR A CA 1
ATOM 2074 C C . THR A 1 262 ? 5.643 -0.051 -19.713 1.00 88.56 262 THR A C 1
ATOM 2076 O O . THR A 1 262 ? 6.352 0.927 -19.959 1.00 88.56 262 THR A O 1
ATOM 2079 N N . TRP A 1 263 ? 5.919 -0.880 -18.703 1.00 92.12 263 TRP A N 1
ATOM 2080 C CA . TRP A 1 263 ? 7.126 -0.702 -17.897 1.00 92.12 263 TRP A CA 1
ATOM 2081 C C . TRP A 1 263 ? 8.401 -0.677 -18.741 1.00 92.12 263 TRP A C 1
ATOM 2083 O O . TRP A 1 263 ? 9.318 0.059 -18.390 1.00 92.12 263 TRP A O 1
ATOM 2093 N N . LEU A 1 264 ? 8.444 -1.405 -19.869 1.00 93.81 264 LEU A N 1
ATOM 2094 C CA . LEU A 1 264 ? 9.605 -1.435 -20.759 1.00 93.81 264 LEU A CA 1
ATOM 2095 C C . LEU A 1 264 ? 9.892 -0.074 -21.413 1.00 93.81 264 LEU A C 1
ATOM 2097 O O . LEU A 1 264 ? 11.059 0.263 -21.579 1.00 93.81 264 LEU A O 1
ATOM 2101 N N . HIS A 1 265 ? 8.864 0.729 -21.711 1.00 93.25 265 HIS A N 1
ATOM 2102 C CA . HIS A 1 265 ? 9.050 2.106 -22.187 1.00 93.25 265 HIS A CA 1
ATOM 2103 C C . HIS A 1 265 ? 9.707 2.975 -21.115 1.00 93.25 265 HIS A C 1
ATOM 2105 O O . HIS A 1 265 ? 10.715 3.628 -21.367 1.00 93.25 265 HIS A O 1
ATOM 2111 N N . MET A 1 266 ? 9.173 2.939 -19.891 1.00 93.19 266 MET A N 1
ATOM 2112 C CA . MET A 1 266 ? 9.700 3.755 -18.799 1.00 93.19 266 MET A CA 1
ATOM 2113 C C . MET A 1 266 ? 11.121 3.354 -18.394 1.00 93.19 266 MET A C 1
ATOM 2115 O O . MET A 1 266 ? 11.950 4.222 -18.151 1.00 93.19 266 MET A O 1
ATOM 2119 N N . VAL A 1 267 ? 11.433 2.054 -18.322 1.00 95.00 267 VAL A N 1
ATOM 2120 C CA . VAL A 1 267 ? 12.803 1.628 -17.991 1.00 95.00 267 VAL A CA 1
ATOM 2121 C C . VAL A 1 267 ? 13.794 1.947 -19.110 1.00 95.00 267 VAL A C 1
ATOM 2123 O O . VAL A 1 267 ? 14.963 2.160 -18.806 1.00 95.00 267 VAL A O 1
ATOM 2126 N N . ALA A 1 268 ? 13.345 2.003 -20.370 1.00 94.62 268 ALA A N 1
ATOM 2127 C CA . ALA A 1 268 ? 14.170 2.414 -21.502 1.00 94.62 268 ALA A CA 1
ATOM 2128 C C . ALA A 1 268 ? 14.482 3.917 -21.453 1.00 94.62 268 ALA A C 1
ATOM 2130 O O . ALA A 1 268 ? 15.651 4.284 -21.526 1.00 94.62 268 ALA A O 1
ATOM 2131 N N . ASP A 1 269 ? 13.465 4.755 -21.224 1.00 92.50 269 ASP A N 1
ATOM 2132 C CA . ASP A 1 269 ? 13.609 6.205 -20.995 1.00 92.50 269 ASP A CA 1
ATOM 2133 C C . ASP A 1 269 ? 14.541 6.509 -19.808 1.00 92.50 269 ASP A C 1
ATOM 2135 O O . ASP A 1 269 ? 15.390 7.393 -19.858 1.00 92.50 269 ASP A O 1
ATOM 2139 N N . LYS A 1 270 ? 14.446 5.709 -18.740 1.00 94.44 270 LYS A N 1
ATOM 2140 C CA . LYS A 1 270 ? 15.267 5.855 -17.528 1.00 94.44 270 LYS A CA 1
ATOM 2141 C C . LYS A 1 270 ? 16.605 5.118 -17.571 1.00 94.44 270 LYS A C 1
ATOM 2143 O O . LYS A 1 270 ? 17.332 5.156 -16.580 1.00 94.44 270 LYS A O 1
ATOM 2148 N N . ASN A 1 271 ? 16.935 4.448 -18.677 1.00 96.31 271 ASN A N 1
ATOM 2149 C CA . ASN A 1 271 ? 18.166 3.671 -18.843 1.00 96.31 271 ASN A CA 1
ATOM 2150 C C . ASN A 1 271 ? 1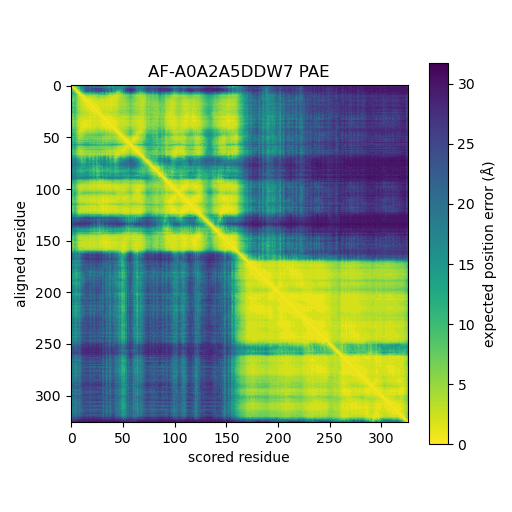8.414 2.628 -17.719 1.00 96.31 271 ASN A C 1
ATOM 2152 O O . ASN A 1 271 ? 19.537 2.428 -17.256 1.00 96.31 271 ASN A O 1
ATOM 2156 N N . LEU A 1 272 ? 17.363 1.941 -17.256 1.00 97.38 272 LEU A N 1
ATOM 2157 C CA . LEU A 1 272 ? 17.426 0.952 -16.165 1.00 97.38 272 LEU A CA 1
ATOM 2158 C C . LEU A 1 272 ? 17.709 -0.457 -16.709 1.00 97.38 272 LEU A C 1
ATOM 2160 O O . LEU A 1 272 ? 16.827 -1.323 -16.753 1.00 97.38 272 LEU A O 1
ATOM 2164 N N . VAL A 1 273 ? 18.936 -0.665 -17.194 1.00 97.50 273 VAL A N 1
ATOM 2165 C CA . VAL A 1 273 ? 19.381 -1.842 -17.970 1.00 97.50 273 VAL A CA 1
ATOM 2166 C C . VAL A 1 273 ? 18.996 -3.183 -17.336 1.00 97.50 273 VAL A C 1
ATOM 2168 O O . VAL A 1 273 ? 18.479 -4.069 -18.022 1.00 97.50 273 VAL A O 1
ATOM 2171 N N . LYS A 1 274 ? 19.219 -3.369 -16.032 1.00 97.75 274 LYS A N 1
ATOM 2172 C CA . LYS A 1 274 ? 18.908 -4.620 -15.326 1.00 97.75 274 LYS A CA 1
ATOM 2173 C C . LYS A 1 274 ? 17.401 -4.853 -15.247 1.00 97.75 274 LYS A C 1
ATOM 2175 O O . LYS A 1 274 ? 16.964 -5.999 -15.364 1.00 97.75 274 LYS A O 1
ATOM 2180 N N . MET A 1 275 ? 16.608 -3.798 -15.048 1.00 96.88 275 MET A N 1
ATOM 2181 C CA . MET A 1 275 ? 15.145 -3.906 -15.090 1.00 96.88 275 MET A CA 1
ATOM 2182 C C . MET A 1 275 ? 14.653 -4.207 -16.504 1.00 96.88 275 MET A C 1
ATOM 2184 O O . MET A 1 275 ? 13.817 -5.092 -16.664 1.00 96.88 275 MET A O 1
ATOM 2188 N N . GLY A 1 276 ? 15.218 -3.556 -17.524 1.00 95.88 276 GLY A N 1
ATOM 2189 C CA . GLY A 1 276 ? 14.948 -3.861 -18.930 1.00 95.88 276 GLY A CA 1
ATOM 2190 C C . GLY A 1 276 ? 15.207 -5.329 -19.258 1.00 95.88 276 GLY A C 1
ATOM 2191 O O . GLY A 1 276 ? 14.322 -6.012 -19.768 1.00 95.88 276 GLY A O 1
ATOM 2192 N N . GLN A 1 277 ? 16.378 -5.851 -18.878 1.00 97.19 277 GLN A N 1
ATOM 2193 C CA . GLN A 1 277 ? 16.724 -7.263 -19.068 1.00 97.19 277 GLN A CA 1
ATOM 2194 C C . GLN A 1 277 ? 15.716 -8.174 -18.357 1.00 97.19 277 GLN A C 1
ATOM 2196 O O . GLN A 1 277 ? 15.225 -9.126 -18.960 1.00 97.19 277 GLN A O 1
ATOM 2201 N N . TYR A 1 278 ? 15.364 -7.863 -17.106 1.00 96.12 278 TYR A N 1
ATOM 2202 C CA . TYR A 1 278 ? 14.393 -8.649 -16.347 1.00 96.12 278 TYR A CA 1
ATOM 2203 C C . TYR A 1 278 ? 13.008 -8.669 -17.012 1.00 96.12 278 TYR A C 1
ATOM 2205 O O . TYR A 1 278 ? 12.410 -9.737 -17.136 1.00 96.12 278 TYR A O 1
ATOM 2213 N N . LEU A 1 279 ? 12.497 -7.521 -17.462 1.00 94.25 279 LEU A N 1
ATOM 2214 C CA . LEU A 1 279 ? 11.192 -7.427 -18.123 1.00 94.25 279 LEU A CA 1
ATOM 2215 C C . LEU A 1 279 ? 11.169 -8.216 -19.439 1.00 94.25 279 LEU A C 1
ATOM 2217 O O . LEU A 1 279 ? 10.236 -8.982 -19.673 1.00 94.25 279 LEU A O 1
ATOM 2221 N N . ILE A 1 280 ? 12.218 -8.094 -20.260 1.00 94.94 280 ILE A N 1
ATOM 2222 C CA . ILE A 1 280 ? 12.355 -8.836 -21.524 1.00 94.94 280 ILE A CA 1
ATOM 2223 C C . ILE A 1 280 ? 12.387 -10.349 -21.265 1.00 94.94 280 ILE A C 1
ATOM 2225 O O . ILE A 1 280 ? 11.675 -11.111 -21.920 1.00 94.94 280 ILE A O 1
ATOM 2229 N N . GLU A 1 281 ? 13.168 -10.801 -20.281 1.00 95.00 281 GLU A N 1
ATOM 2230 C CA . GLU A 1 281 ? 13.251 -12.221 -19.904 1.00 95.00 281 GLU A CA 1
ATOM 2231 C C . GLU A 1 281 ? 11.930 -12.784 -19.369 1.00 95.00 281 GLU A C 1
ATOM 2233 O O . GLU A 1 281 ? 11.683 -13.985 -19.491 1.00 95.00 281 GLU A O 1
ATOM 2238 N N . ASN A 1 282 ? 11.073 -11.929 -18.806 1.00 92.25 282 ASN A N 1
ATOM 2239 C CA . ASN A 1 282 ? 9.756 -12.297 -18.286 1.00 92.25 282 ASN A CA 1
ATOM 2240 C C . ASN A 1 282 ? 8.613 -12.001 -19.273 1.00 92.25 282 ASN A C 1
ATOM 2242 O O . ASN A 1 282 ? 7.446 -12.037 -18.890 1.00 92.25 282 ASN A O 1
ATOM 2246 N N . GLY A 1 283 ? 8.931 -11.785 -20.554 1.00 90.94 283 GLY A N 1
ATOM 2247 C CA . GLY A 1 283 ? 7.945 -11.769 -21.634 1.00 90.94 283 GLY A CA 1
ATOM 2248 C C . GLY A 1 283 ? 7.279 -10.422 -21.897 1.00 90.94 283 GLY A C 1
ATOM 2249 O O . GLY A 1 283 ? 6.227 -10.407 -22.533 1.00 90.94 283 GLY A O 1
ATOM 2250 N N . ALA A 1 284 ? 7.866 -9.308 -21.448 1.00 91.25 284 ALA A N 1
ATOM 2251 C CA . ALA A 1 284 ? 7.445 -7.987 -21.909 1.00 91.25 284 ALA A CA 1
ATOM 2252 C C . ALA A 1 284 ? 7.553 -7.900 -23.442 1.00 91.25 284 ALA A C 1
ATOM 2254 O O . ALA A 1 284 ? 8.557 -8.329 -24.023 1.00 91.25 284 ALA A O 1
ATOM 2255 N N . ASP A 1 285 ? 6.534 -7.344 -24.100 1.00 92.25 285 ASP A N 1
ATOM 2256 C CA . ASP A 1 285 ? 6.584 -7.138 -25.544 1.00 92.25 285 ASP A CA 1
ATOM 2257 C C . ASP A 1 285 ? 7.577 -6.016 -25.869 1.00 92.25 285 ASP A C 1
ATOM 2259 O O . ASP A 1 285 ? 7.368 -4.836 -25.588 1.00 92.25 285 ASP A O 1
ATOM 2263 N N . ILE A 1 286 ? 8.692 -6.417 -26.475 1.00 94.69 286 ILE A N 1
ATOM 2264 C CA . ILE A 1 286 ? 9.809 -5.539 -26.819 1.0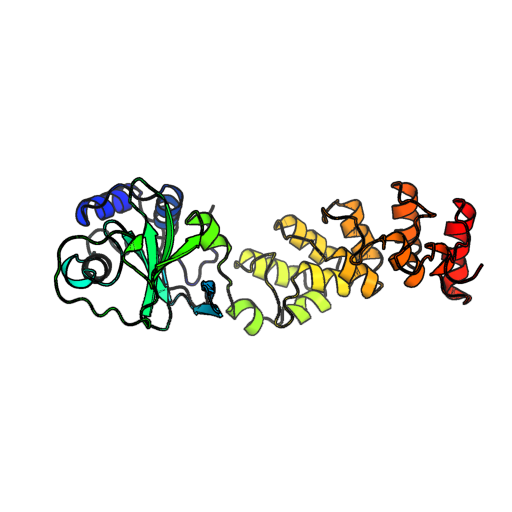0 94.69 286 ILE A CA 1
ATOM 2265 C C . ILE A 1 286 ? 9.474 -4.516 -27.919 1.00 94.69 286 ILE A C 1
ATOM 2267 O O . ILE A 1 286 ? 10.243 -3.583 -28.141 1.00 94.69 286 ILE A O 1
ATOM 2271 N N . ASN A 1 287 ? 8.357 -4.698 -28.633 1.00 94.25 287 ASN A N 1
ATOM 2272 C CA . ASN A 1 287 ? 7.922 -3.840 -29.737 1.00 94.25 287 ASN A CA 1
ATOM 2273 C C . ASN A 1 287 ? 6.531 -3.227 -29.518 1.00 94.25 287 ASN A C 1
ATOM 2275 O O . ASN A 1 287 ? 5.985 -2.660 -30.469 1.00 94.25 287 ASN A O 1
ATOM 2279 N N . GLU A 1 288 ? 5.953 -3.353 -28.321 1.00 91.75 288 GLU A N 1
ATOM 2280 C CA . GLU A 1 288 ? 4.704 -2.667 -27.979 1.00 91.75 288 GLU A CA 1
ATOM 2281 C C . GLU A 1 288 ? 4.882 -1.162 -28.172 1.00 91.75 288 GLU A C 1
ATOM 2283 O O . GLU A 1 288 ? 5.960 -0.640 -27.918 1.00 91.75 288 GLU A O 1
ATOM 2288 N N . VAL A 1 289 ? 3.864 -0.475 -28.682 1.00 90.56 289 VAL A N 1
ATOM 2289 C CA . VAL A 1 289 ? 3.936 0.968 -28.930 1.00 90.56 289 VAL A CA 1
ATOM 2290 C C . VAL A 1 289 ? 3.123 1.704 -27.880 1.00 90.56 289 VAL A C 1
ATOM 2292 O O . VAL A 1 289 ? 1.974 1.336 -27.635 1.00 90.56 289 VAL A O 1
ATOM 2295 N N . CYS A 1 290 ? 3.706 2.739 -27.278 1.00 89.06 290 CYS A N 1
ATOM 2296 C CA . CYS A 1 290 ? 2.978 3.622 -26.376 1.00 89.06 290 CYS A CA 1
ATOM 2297 C C . CYS A 1 290 ? 1.973 4.506 -27.134 1.00 89.06 290 CYS A C 1
ATOM 2299 O O . CYS A 1 290 ? 1.899 4.483 -28.366 1.00 89.06 290 CYS A O 1
ATOM 2301 N N . GLU A 1 291 ? 1.203 5.314 -26.403 1.00 87.88 291 GLU A N 1
ATOM 2302 C CA . GLU A 1 291 ? 0.221 6.245 -26.978 1.00 87.88 291 GLU A CA 1
ATOM 2303 C C . GLU A 1 291 ? 0.846 7.241 -27.975 1.00 87.88 291 GLU A C 1
ATOM 2305 O O . GLU A 1 291 ? 0.242 7.557 -29.000 1.00 87.88 291 GLU A O 1
ATOM 2310 N N . ASP A 1 292 ? 2.100 7.647 -27.746 1.00 87.88 292 ASP A N 1
ATOM 2311 C CA . ASP A 1 292 ? 2.869 8.492 -28.669 1.00 87.88 292 ASP A CA 1
ATOM 2312 C C . ASP A 1 292 ? 3.361 7.735 -29.917 1.00 87.88 292 ASP A C 1
ATOM 2314 O O . ASP A 1 292 ? 4.087 8.287 -30.747 1.00 87.88 292 ASP A O 1
ATOM 2318 N N . GLY A 1 293 ? 3.000 6.461 -30.076 1.00 90.94 293 GLY A N 1
ATOM 2319 C CA . GLY A 1 293 ? 3.373 5.661 -31.235 1.00 90.94 293 GLY A CA 1
ATOM 2320 C C . GLY A 1 293 ? 4.844 5.251 -31.267 1.00 90.94 293 GLY A C 1
ATOM 2321 O O . GLY A 1 293 ? 5.366 4.923 -32.337 1.00 90.94 293 GLY A O 1
ATOM 2322 N N . LEU A 1 294 ? 5.524 5.309 -30.123 1.00 92.69 294 LEU A N 1
ATOM 2323 C CA . LEU A 1 294 ? 6.938 4.978 -29.965 1.00 92.69 294 LEU A CA 1
ATOM 2324 C C . LEU A 1 294 ? 7.079 3.560 -29.409 1.00 92.69 294 LEU A C 1
ATOM 2326 O O . LEU A 1 294 ? 6.339 3.196 -28.505 1.00 92.69 294 LEU A O 1
ATOM 2330 N N . SER A 1 295 ? 8.026 2.768 -29.921 1.00 94.19 295 SER A N 1
ATOM 2331 C CA . SER A 1 295 ? 8.466 1.537 -29.240 1.00 94.19 295 SER A CA 1
ATOM 2332 C C . SER A 1 295 ? 9.423 1.853 -28.080 1.00 94.19 295 SER A C 1
ATOM 2334 O O . SER A 1 295 ? 10.008 2.938 -28.071 1.00 94.19 295 SER A O 1
ATOM 2336 N N . PRO A 1 296 ? 9.715 0.907 -27.162 1.00 94.81 296 PRO A N 1
ATOM 2337 C CA . PRO A 1 296 ? 10.699 1.127 -26.104 1.00 94.81 296 PRO A CA 1
ATOM 2338 C C . PRO A 1 296 ? 12.083 1.514 -26.630 1.00 94.81 296 PRO A C 1
ATOM 2340 O O . PRO A 1 296 ? 12.790 2.289 -26.003 1.00 94.81 296 PRO A O 1
ATOM 2343 N N . LEU A 1 297 ? 12.483 1.014 -27.806 1.00 96.69 297 LEU A N 1
ATOM 2344 C CA . LEU A 1 297 ? 13.746 1.423 -28.431 1.00 96.69 297 LEU A CA 1
ATOM 2345 C C . LEU A 1 297 ? 13.723 2.890 -28.877 1.00 96.69 297 LEU A C 1
ATOM 2347 O O . LEU A 1 297 ? 14.758 3.544 -28.857 1.00 96.69 297 LEU A O 1
ATOM 2351 N N . ALA A 1 298 ? 12.560 3.407 -29.277 1.00 94.94 298 ALA A N 1
ATOM 2352 C CA . ALA A 1 298 ? 12.405 4.796 -29.694 1.00 94.94 298 ALA A CA 1
ATOM 2353 C C . ALA A 1 298 ? 12.357 5.787 -28.517 1.00 94.94 298 ALA A C 1
ATOM 2355 O O . ALA A 1 298 ? 12.494 6.984 -28.754 1.00 94.94 298 ALA A O 1
ATOM 2356 N N . THR A 1 299 ? 12.178 5.311 -27.278 1.00 93.31 299 THR A N 1
ATOM 2357 C CA . THR A 1 299 ? 12.228 6.137 -26.059 1.00 93.31 299 THR A CA 1
ATOM 2358 C C . THR A 1 299 ? 13.607 6.150 -25.395 1.00 93.31 299 THR A C 1
ATOM 2360 O O . THR A 1 299 ? 13.766 6.785 -24.362 1.00 93.31 299 THR A O 1
ATOM 2363 N N . VAL A 1 300 ? 14.604 5.447 -25.945 1.00 95.19 300 VAL A N 1
ATOM 2364 C CA . VAL A 1 300 ? 15.988 5.508 -25.449 1.00 95.19 300 VAL A CA 1
ATOM 2365 C C . VAL A 1 300 ? 16.645 6.801 -25.934 1.00 95.19 300 VAL A C 1
ATOM 2367 O O . VAL A 1 300 ? 16.682 7.060 -27.138 1.00 95.19 300 VAL A O 1
ATOM 2370 N N . ASP A 1 301 ? 17.210 7.583 -25.014 1.00 92.12 301 ASP A N 1
ATOM 2371 C CA . ASP A 1 301 ? 17.980 8.782 -25.358 1.00 92.12 301 ASP A CA 1
ATOM 2372 C C . ASP A 1 301 ? 19.224 8.435 -26.198 1.00 92.12 301 ASP A C 1
ATOM 2374 O O . ASP A 1 301 ? 19.998 7.538 -25.857 1.00 92.12 301 ASP A O 1
ATOM 2378 N N . ASP A 1 302 ? 19.474 9.189 -27.277 1.00 91.00 302 ASP A N 1
ATOM 2379 C CA . ASP A 1 302 ? 20.658 9.010 -28.137 1.00 91.00 302 ASP A CA 1
ATOM 2380 C C . ASP A 1 302 ? 21.911 9.663 -27.523 1.00 91.00 302 ASP A C 1
ATOM 2382 O O . ASP A 1 302 ? 22.475 10.631 -28.040 1.00 91.00 302 ASP A O 1
ATOM 2386 N N . ILE A 1 303 ? 22.326 9.133 -26.371 1.00 94.00 303 ILE A N 1
ATOM 2387 C CA . ILE A 1 303 ? 23.538 9.511 -25.635 1.00 94.00 303 ILE A CA 1
ATOM 2388 C C . ILE A 1 303 ? 24.373 8.269 -25.300 1.00 94.00 303 ILE A C 1
ATOM 2390 O O . ILE A 1 303 ? 23.872 7.143 -25.302 1.00 94.00 303 ILE A O 1
ATOM 2394 N N . GLU A 1 304 ? 25.666 8.460 -25.032 1.00 93.69 304 GLU A N 1
ATOM 2395 C CA . GLU A 1 304 ? 26.619 7.357 -24.827 1.00 93.69 304 GLU A CA 1
ATOM 2396 C C . GLU A 1 304 ? 26.227 6.472 -23.633 1.00 93.69 304 GLU A C 1
ATOM 2398 O O . GLU A 1 304 ? 26.341 5.249 -23.690 1.00 93.69 304 GLU A O 1
ATOM 2403 N N . GLU A 1 305 ? 25.696 7.079 -22.574 1.00 93.69 305 GLU A N 1
ATOM 2404 C CA . GLU A 1 305 ? 25.272 6.409 -21.347 1.00 93.69 305 GLU A CA 1
ATOM 2405 C C . GLU A 1 305 ? 24.156 5.379 -21.580 1.00 93.69 305 GLU A C 1
ATOM 2407 O O . GLU A 1 305 ? 24.062 4.404 -20.834 1.00 93.69 305 GLU A O 1
ATOM 2412 N N . CYS A 1 306 ? 23.337 5.558 -22.621 1.00 95.69 306 CYS A N 1
ATOM 2413 C CA . CYS A 1 306 ? 22.201 4.688 -22.931 1.00 95.69 306 CYS A CA 1
ATOM 2414 C C . CYS A 1 306 ? 22.530 3.587 -23.952 1.00 95.69 306 CYS A C 1
ATOM 2416 O O . CYS A 1 306 ? 21.694 2.721 -24.226 1.00 95.69 306 CYS A O 1
ATOM 2418 N N . LYS A 1 307 ? 23.756 3.558 -24.497 1.00 94.88 307 LYS A N 1
ATOM 2419 C CA . LYS A 1 307 ? 24.156 2.588 -25.535 1.00 94.88 307 LYS A CA 1
ATOM 2420 C C . LYS A 1 307 ? 24.091 1.140 -25.059 1.00 94.88 307 LYS A C 1
ATOM 2422 O O . LYS A 1 307 ? 23.844 0.244 -25.866 1.00 94.88 307 LYS A O 1
ATOM 2427 N N . GLU A 1 308 ? 24.280 0.896 -23.763 1.00 96.75 308 GLU A N 1
ATOM 2428 C CA . GLU A 1 308 ? 24.114 -0.438 -23.183 1.00 96.75 308 GLU A CA 1
ATOM 2429 C C . GLU A 1 308 ? 22.655 -0.912 -23.262 1.00 96.75 308 GLU A C 1
ATOM 2431 O O . GLU A 1 308 ? 22.400 -2.034 -23.708 1.00 96.75 308 GLU A O 1
ATOM 2436 N N . PHE A 1 309 ? 21.696 -0.054 -22.901 1.00 97.00 309 PHE A N 1
ATOM 2437 C CA . PHE A 1 309 ? 20.270 -0.371 -22.984 1.00 97.00 309 PHE A CA 1
ATOM 2438 C C . PHE A 1 309 ? 19.807 -0.507 -24.439 1.00 97.00 309 PHE A C 1
ATOM 2440 O O . PHE A 1 309 ? 19.092 -1.449 -24.786 1.00 97.00 309 PHE A O 1
ATOM 2447 N N . GLU A 1 310 ? 20.267 0.383 -25.320 1.00 97.31 310 GLU A N 1
ATOM 2448 C CA . GLU A 1 310 ? 20.002 0.300 -26.759 1.00 97.31 310 GLU A CA 1
ATOM 2449 C C . GLU A 1 310 ? 20.476 -1.053 -27.322 1.00 97.31 310 GLU A C 1
ATOM 2451 O O . GLU A 1 310 ? 19.717 -1.784 -27.966 1.00 97.31 310 GLU A O 1
ATOM 2456 N N . ALA A 1 311 ? 21.717 -1.444 -27.011 1.00 97.25 311 ALA A N 1
ATOM 2457 C CA . ALA A 1 311 ? 22.283 -2.722 -27.429 1.00 97.25 311 ALA A CA 1
ATOM 2458 C C . ALA A 1 311 ? 21.520 -3.918 -26.840 1.00 97.25 311 ALA A C 1
ATOM 2460 O O . ALA A 1 311 ? 21.326 -4.920 -27.535 1.00 97.25 311 ALA A O 1
ATOM 2461 N N . LEU A 1 312 ? 21.069 -3.822 -25.585 1.00 97.94 312 LEU A N 1
ATOM 2462 C CA . LEU A 1 312 ? 20.224 -4.822 -24.937 1.00 97.94 312 LEU A CA 1
ATOM 2463 C C . LEU A 1 312 ? 18.921 -5.044 -25.720 1.00 97.94 312 LEU A C 1
ATOM 2465 O O . LEU A 1 312 ? 18.583 -6.193 -26.023 1.00 97.94 312 LEU A O 1
ATOM 2469 N N . LEU A 1 313 ? 18.220 -3.966 -26.074 1.00 97.31 313 LEU A N 1
ATOM 2470 C CA . LEU A 1 313 ? 16.978 -4.021 -26.842 1.00 97.31 313 LEU A CA 1
ATOM 2471 C C . LEU A 1 313 ? 17.209 -4.598 -28.246 1.00 97.31 313 LEU A C 1
ATOM 2473 O O . LEU A 1 313 ? 16.537 -5.553 -28.647 1.00 97.31 313 LEU A O 1
ATOM 2477 N N . ILE A 1 314 ? 18.204 -4.087 -28.979 1.00 97.12 314 ILE A N 1
ATOM 2478 C CA . ILE A 1 314 ? 18.545 -4.554 -30.334 1.00 97.12 314 ILE A CA 1
ATOM 2479 C C . ILE A 1 314 ? 18.893 -6.047 -30.326 1.00 97.12 314 ILE A C 1
ATOM 2481 O O . ILE A 1 314 ? 18.422 -6.807 -31.176 1.00 97.12 314 ILE A O 1
ATOM 2485 N N . LYS A 1 315 ? 19.679 -6.496 -29.341 1.00 97.50 315 LYS A N 1
ATOM 2486 C CA . LYS A 1 315 ? 20.057 -7.906 -29.177 1.00 97.50 315 LYS A CA 1
ATOM 2487 C C . LYS A 1 315 ? 18.841 -8.824 -29.022 1.00 97.50 315 LYS A C 1
ATOM 2489 O O . LYS A 1 315 ? 18.887 -9.957 -29.499 1.00 97.50 315 LYS A O 1
ATOM 2494 N N . HIS A 1 316 ? 17.774 -8.351 -28.381 1.00 97.12 316 HIS A N 1
ATOM 2495 C CA . HIS A 1 316 ? 16.530 -9.103 -28.190 1.00 97.12 316 HIS A CA 1
ATOM 2496 C C . HIS A 1 316 ? 15.493 -8.860 -29.302 1.00 97.12 316 HIS A C 1
ATOM 2498 O O . HIS A 1 316 ? 14.369 -9.349 -29.215 1.00 97.12 316 HIS A O 1
ATOM 2504 N N . GLY A 1 317 ? 15.876 -8.179 -30.388 1.00 96.38 317 GLY A N 1
ATOM 2505 C CA . GLY A 1 317 ? 15.043 -8.016 -31.579 1.00 96.38 317 GLY A CA 1
ATOM 2506 C C . GLY A 1 317 ? 14.079 -6.831 -31.528 1.00 96.38 317 GLY A C 1
ATOM 2507 O O . GLY A 1 317 ? 13.068 -6.850 -32.238 1.00 96.38 317 GLY A O 1
ATOM 2508 N N . ALA A 1 318 ? 14.377 -5.815 -30.715 1.00 96.88 318 ALA A N 1
ATOM 2509 C CA . ALA A 1 318 ? 13.641 -4.558 -30.733 1.00 96.88 318 ALA A CA 1
ATOM 2510 C C . ALA A 1 318 ? 13.741 -3.876 -32.103 1.00 96.88 318 ALA A C 1
ATOM 2512 O O . ALA A 1 318 ? 14.788 -3.878 -32.757 1.00 96.88 318 ALA A O 1
ATOM 2513 N N . LYS A 1 319 ? 12.641 -3.266 -32.529 1.00 96.38 319 LYS A N 1
ATOM 2514 C CA . LYS A 1 319 ? 12.538 -2.457 -33.740 1.00 96.38 319 LYS A CA 1
ATOM 2515 C C . LYS A 1 319 ? 12.344 -1.007 -33.342 1.00 96.38 319 LYS A C 1
ATOM 2517 O O . LYS A 1 319 ? 11.562 -0.699 -32.443 1.00 96.38 319 LYS A O 1
ATOM 2522 N N . LEU A 1 320 ? 13.018 -0.116 -34.058 1.00 94.81 320 LEU A N 1
ATOM 2523 C CA . LEU A 1 320 ? 12.777 1.313 -33.941 1.00 94.81 320 LEU A CA 1
ATOM 2524 C C . LEU A 1 320 ? 11.441 1.619 -34.628 1.00 94.81 320 LEU A C 1
ATOM 2526 O O . LEU A 1 320 ? 11.343 1.508 -35.851 1.00 94.81 320 LEU A O 1
ATOM 2530 N N . ILE A 1 321 ? 10.411 1.931 -33.842 1.00 94.69 321 ILE A N 1
ATOM 2531 C CA . ILE A 1 321 ? 9.070 2.262 -34.330 1.00 94.69 321 ILE A CA 1
ATOM 2532 C C . ILE A 1 321 ? 8.727 3.655 -33.815 1.00 94.69 321 ILE A C 1
ATOM 2534 O O . ILE A 1 321 ? 8.793 3.906 -32.616 1.00 94.69 321 ILE A O 1
ATOM 2538 N N . ASN A 1 322 ? 8.363 4.543 -34.734 1.00 91.44 322 ASN A N 1
ATOM 2539 C CA . ASN A 1 322 ? 7.772 5.839 -34.445 1.00 91.44 322 ASN A CA 1
ATOM 2540 C C . ASN A 1 322 ? 6.648 6.049 -35.462 1.00 91.44 322 ASN A C 1
ATOM 2542 O O . ASN A 1 322 ? 6.912 6.306 -36.633 1.00 91.44 322 ASN A O 1
ATOM 2546 N N . THR A 1 323 ? 5.392 5.879 -35.052 1.00 85.12 323 THR A N 1
ATOM 2547 C CA . THR A 1 323 ? 4.253 5.993 -35.980 1.00 85.12 323 THR A CA 1
ATOM 2548 C C . THR A 1 323 ? 3.869 7.437 -36.283 1.00 85.12 323 THR A C 1
ATOM 2550 O O . THR A 1 323 ? 3.074 7.672 -37.192 1.00 85.12 323 THR A O 1
ATOM 2553 N N . ASN A 1 324 ? 4.430 8.403 -35.553 1.00 77.06 324 ASN A N 1
ATOM 2554 C CA . ASN A 1 324 ? 4.199 9.819 -35.801 1.00 77.06 324 ASN A CA 1
ATOM 2555 C C . ASN A 1 324 ? 5.050 10.342 -36.963 1.00 77.06 324 ASN A C 1
ATOM 2557 O O . ASN A 1 324 ? 4.600 11.251 -37.663 1.00 77.06 324 ASN A O 1
ATOM 2561 N N . TRP A 1 325 ? 6.232 9.763 -37.214 1.00 61.19 325 TRP A N 1
ATOM 2562 C CA . TRP A 1 325 ? 7.126 10.132 -38.320 1.00 61.19 325 TRP A CA 1
ATOM 2563 C C . TRP A 1 325 ? 7.377 8.935 -39.265 1.00 61.19 325 TRP A C 1
ATOM 2565 O O . TRP A 1 325 ? 8.118 8.028 -38.890 1.00 61.19 325 TRP A O 1
ATOM 2575 N N . PRO A 1 326 ? 6.758 8.916 -40.467 1.00 48.62 326 PRO A N 1
ATOM 2576 C CA . PRO A 1 326 ? 6.827 7.798 -41.415 1.00 48.62 326 PRO A CA 1
ATOM 2577 C C . PRO A 1 326 ? 8.175 7.617 -42.122 1.00 48.62 326 PRO A C 1
ATOM 2579 O O . PRO A 1 326 ? 8.923 8.612 -42.278 1.00 48.62 326 PRO A O 1
#

Secondary structure (DSSP, 8-state):
-----TTSS-S----HHHHHHHHHHTTPPPPPHHHHHHHHHH--B--SSEEEEEE-SS-EEEEEEEEE-----TT--HHHHHHT-HHHHTTTS-TTEEEEEEETTS-EEEEE-SSTTTT-EEEE-SSS-------S---GGG-TTEEEEESSHHHHHHH-EETHHHHHS-HHHHHHHT-HHHHHHHHHTT--TT-B-TTS-BHHHHHHHTT-HHHHHHHHHTT---TTHHHHHHHTT-HHHHHHHHHTT--S--B-SSTT-BHHHHHHHTT-HHHHHHHHHTT--TT---TTSB-GGGGS-SSGGGHHHHHHHHHTT----BSS--

Foldseek 3Di:
DPPDLDDWFAPAADDLVLQVLLCVVLVADRADPVVSVSQRGGQTGQADQKWFWDDDPVDIDIWDWRTFHGSNDSVPCCPQCVCSPCVNCQQQDAPRWGFGTATPVGWTWIAHCDPPLHAFIKIADPPPDDPDDDDDHDDPVNRPRIGGGGSHPVRRVVRIARPVVVVVDVLLVCLLVLVLVVVLVVVVSPHQLQHADPVRDGSLLSNLLNLNLSSNVSSVVSVYQNACNLVSNLVSLSLNSNVSCVVVVRYVDQADPDVQDGPLLSCQLSLSQVVNLVCVVVPNDQARARPQFFGSLCNHDPDPSNVSVNCVSVVSPHDGTGPVPD